Protein AF-A0A4R2INS0-F1 (afdb_monomer_lite)

Sequence (196 aa):
MAIATYQPIVDLLSASGIAKQVDGVWYFDIRKYVDLVRAGWRWDTLPGNTAYPVRKRILVTTTDPRTSNSAAMFLAITSYVTNNSTVVQSAADEKKVLPLVAPLVLMYPAPTVQSRHTLLALKPGGDKLGDLLTTDPELQQLAAKHGFRTADADEFTKVVTQYSVPAVAKQILDVADTPTYETLEHLLDGVSKSYR

Radius of gyration: 21.06 Å; chains: 1; bounding box: 41×49×61 Å

Secondary structure (DSSP, 8-state):
------HHHHHHHHHTTSEEEETTEEEE-HHHHHHHHHTT-BGGGSTT--S---SSB-------TTT-HHHHHHHHHHHHHHTTT----SHHHHHHHHHHHHHHH----TTBP---------SHHHHHHHHHHHH-HHHHHHHHHTT---S-HHHHHHHHHHTT-TT--SS---BPPPPPHHHHHHHHHHHHHHT-

pLDDT: mean 81.96, std 11.0, range [43.44, 94.56]

Organism: NCBI:txid2512217

Foldseek 3Di:
DDADDDPLVLVLCVVVVQWDDDPNDIDGNLLSVLVQVVVVDDLLNRPPRPPDNDRHGDARDDAALVPDPVLVVVLQVNLCSQLVNHGDDDPVSCVSRVVSSVVRRDDDDAQHADDDDDQDDPDPVSVVVVCCCQPPPVNVLVCLLVPDCHPDLVSVVVNCVVVVPPDDDSDNDRHDDDDDPVVVVVVVVVVVVVVD

Structure (mmCIF, N/CA/C/O backbone):
data_AF-A0A4R2INS0-F1
#
_entry.id   AF-A0A4R2INS0-F1
#
loop_
_atom_site.group_PDB
_atom_site.id
_atom_site.type_symbol
_atom_site.label_atom_id
_atom_site.label_alt_id
_atom_site.label_comp_id
_atom_site.label_asym_id
_atom_site.label_entity_id
_atom_site.label_seq_id
_atom_site.pdbx_PDB_ins_code
_atom_site.Cartn_x
_atom_site.Cartn_y
_atom_site.Cartn_z
_atom_site.occupancy
_atom_site.B_iso_or_equiv
_atom_site.auth_seq_id
_atom_site.auth_comp_id
_atom_site.auth_asym_id
_atom_site.auth_atom_id
_atom_site.pdbx_PDB_model_num
ATOM 1 N N . MET A 1 1 ? 5.928 -1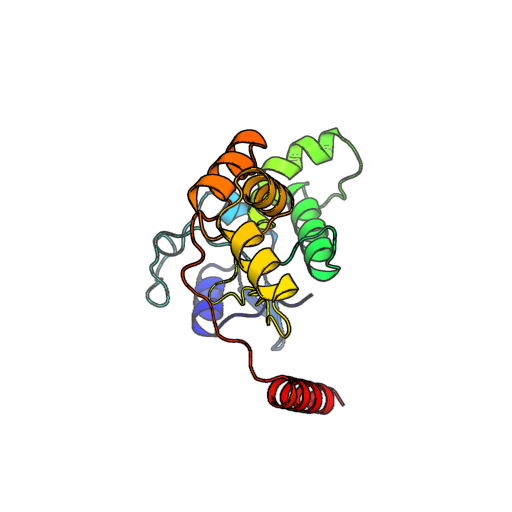3.923 -2.211 1.00 79.38 1 MET A N 1
ATOM 2 C CA . MET A 1 1 ? 5.054 -12.738 -2.066 1.00 79.38 1 MET A CA 1
ATOM 3 C C . MET A 1 1 ? 3.900 -12.899 -3.036 1.00 79.38 1 MET A C 1
ATOM 5 O O . MET A 1 1 ? 4.161 -13.252 -4.177 1.00 79.38 1 MET A O 1
ATOM 9 N N . ALA A 1 2 ? 2.669 -12.675 -2.588 1.00 85.38 2 ALA A N 1
ATOM 10 C CA . ALA A 1 2 ? 1.478 -12.689 -3.432 1.00 85.38 2 ALA A CA 1
ATOM 11 C C . ALA A 1 2 ? 0.784 -11.325 -3.338 1.00 85.38 2 ALA A C 1
ATOM 13 O O . ALA A 1 2 ? 0.876 -10.667 -2.303 1.00 85.38 2 ALA A O 1
ATOM 14 N N . ILE A 1 3 ? 0.116 -10.909 -4.413 1.00 85.62 3 ILE A N 1
ATOM 15 C CA . ILE A 1 3 ? -0.731 -9.712 -4.443 1.00 85.62 3 ILE A CA 1
ATOM 16 C C . ILE A 1 3 ? -2.166 -10.204 -4.601 1.00 85.62 3 ILE A C 1
ATOM 18 O O . ILE A 1 3 ? -2.476 -10.879 -5.581 1.00 85.62 3 ILE A O 1
ATOM 22 N N . ALA A 1 4 ? -3.023 -9.890 -3.634 1.00 84.69 4 ALA A N 1
ATOM 23 C CA . ALA A 1 4 ? -4.436 -10.244 -3.686 1.00 84.69 4 ALA A CA 1
ATOM 24 C C . ALA A 1 4 ? -5.237 -9.134 -4.378 1.00 84.69 4 ALA A C 1
ATOM 26 O O . ALA A 1 4 ? -5.063 -7.952 -4.080 1.00 84.69 4 ALA A O 1
ATOM 27 N N . THR A 1 5 ? -6.114 -9.509 -5.307 1.00 86.38 5 THR A N 1
ATOM 28 C CA . THR A 1 5 ? -7.061 -8.598 -5.961 1.00 86.38 5 THR A CA 1
ATOM 29 C C . THR A 1 5 ? -8.242 -9.384 -6.545 1.00 86.38 5 THR A C 1
ATOM 31 O O . THR A 1 5 ? -8.270 -10.611 -6.465 1.00 86.38 5 THR A O 1
ATOM 34 N N . TYR A 1 6 ? -9.223 -8.688 -7.118 1.00 87.44 6 TYR A N 1
ATOM 35 C CA . TYR A 1 6 ? -10.417 -9.289 -7.719 1.00 87.44 6 TYR A CA 1
ATOM 36 C C . TYR A 1 6 ? -10.195 -9.632 -9.197 1.00 87.44 6 TYR A C 1
ATOM 38 O O . TYR A 1 6 ? -9.482 -8.910 -9.894 1.00 87.44 6 TYR A O 1
ATOM 46 N N . GLN A 1 7 ? -10.865 -10.674 -9.703 1.00 88.31 7 GLN A N 1
ATOM 47 C CA . GLN A 1 7 ? -10.731 -11.120 -11.100 1.00 88.31 7 GLN A CA 1
ATOM 48 C C . GLN A 1 7 ? -10.899 -9.988 -12.139 1.00 88.31 7 GLN A C 1
ATOM 50 O O . GLN A 1 7 ? -10.025 -9.873 -12.993 1.00 88.31 7 GLN A O 1
ATOM 55 N N . PRO A 1 8 ? -11.886 -9.066 -12.034 1.00 89.94 8 PRO A N 1
ATOM 56 C CA . PRO A 1 8 ? -12.015 -7.966 -12.998 1.00 89.94 8 PRO A CA 1
ATOM 57 C C . PRO A 1 8 ? -10.792 -7.040 -13.054 1.00 89.94 8 PRO A C 1
ATOM 59 O O . PRO A 1 8 ? -10.486 -6.460 -14.094 1.00 89.94 8 PRO A O 1
ATOM 62 N N . ILE A 1 9 ? -10.075 -6.898 -11.934 1.00 90.88 9 ILE A N 1
ATOM 63 C CA . ILE A 1 9 ? -8.834 -6.122 -11.874 1.00 90.88 9 ILE A CA 1
ATOM 64 C C . ILE A 1 9 ? -7.690 -6.905 -12.518 1.00 90.88 9 ILE A C 1
ATOM 66 O O . ILE A 1 9 ? -6.904 -6.318 -13.257 1.00 90.88 9 ILE A O 1
ATOM 70 N N . VAL A 1 10 ? -7.607 -8.218 -12.282 1.00 91.69 10 VAL A N 1
ATOM 71 C CA . VAL A 1 10 ? -6.617 -9.080 -12.944 1.00 91.69 10 VAL A CA 1
ATOM 72 C C . VAL A 1 10 ? -6.783 -9.021 -14.461 1.00 91.69 10 VAL A C 1
ATOM 74 O O . VAL A 1 10 ? -5.799 -8.790 -15.161 1.00 91.69 10 VAL A O 1
ATOM 77 N N . ASP A 1 11 ? -8.012 -9.141 -14.961 1.00 90.81 11 ASP A N 1
ATOM 78 C CA . ASP A 1 11 ? -8.316 -9.104 -16.395 1.00 90.81 11 ASP A CA 1
ATOM 79 C C . ASP A 1 11 ? -7.916 -7.757 -17.014 1.00 90.81 11 ASP A C 1
ATOM 81 O O . ASP A 1 11 ? -7.241 -7.710 -18.045 1.00 90.81 11 ASP A O 1
ATOM 85 N N . LEU A 1 12 ? -8.244 -6.649 -16.340 1.00 91.56 12 LEU A N 1
ATOM 86 C CA . LEU A 1 12 ? -7.872 -5.300 -16.769 1.00 91.56 12 LEU A CA 1
ATOM 87 C C . LEU A 1 12 ? -6.348 -5.092 -16.803 1.00 91.56 12 LEU A C 1
ATOM 89 O O . LEU A 1 12 ? -5.792 -4.545 -17.764 1.00 91.56 12 LEU A O 1
ATOM 93 N N . LEU A 1 13 ? -5.653 -5.534 -15.754 1.00 91.44 13 LEU A N 1
ATOM 94 C CA . LEU A 1 13 ? -4.194 -5.480 -15.691 1.00 91.44 13 LEU A CA 1
ATOM 95 C C . LEU A 1 13 ? -3.563 -6.402 -16.737 1.00 91.44 13 LEU A C 1
ATOM 97 O O . LEU A 1 13 ? -2.487 -6.089 -17.250 1.00 91.44 13 LEU A O 1
ATOM 101 N N . SER A 1 14 ? -4.226 -7.504 -17.085 1.00 92.50 14 SER A N 1
ATOM 102 C CA . SER A 1 14 ? -3.767 -8.421 -18.120 1.00 92.50 14 SER A CA 1
ATOM 103 C C . SER A 1 14 ? -3.913 -7.842 -19.520 1.00 92.50 14 SER A C 1
ATOM 105 O O . SER A 1 14 ? -2.957 -7.896 -20.294 1.00 92.50 14 SER A O 1
ATOM 107 N N . ALA A 1 15 ? -5.021 -7.155 -19.805 1.00 90.19 15 ALA A N 1
ATOM 108 C CA . ALA A 1 15 ? -5.204 -6.398 -21.045 1.00 90.19 15 ALA A CA 1
ATOM 109 C C . ALA A 1 15 ? -4.139 -5.299 -21.225 1.00 90.19 15 ALA A C 1
ATOM 111 O O . ALA A 1 15 ? -3.713 -5.009 -22.341 1.00 90.19 15 ALA A O 1
ATOM 112 N N . SER A 1 16 ? -3.650 -4.733 -20.118 1.00 86.75 16 SER A N 1
ATOM 113 C CA . SER A 1 16 ? -2.543 -3.760 -20.104 1.00 86.75 16 SER A CA 1
ATOM 114 C C . SER A 1 16 ? -1.152 -4.417 -20.067 1.00 86.75 16 SER A C 1
ATOM 116 O O . SER A 1 16 ? -0.127 -3.737 -20.007 1.00 86.75 16 SER A O 1
ATOM 118 N N . GLY A 1 17 ? -1.093 -5.751 -20.077 1.00 89.81 17 GLY A N 1
ATOM 119 C CA . GLY A 1 17 ? 0.130 -6.548 -20.065 1.00 89.81 17 GLY A CA 1
ATOM 120 C C . GLY A 1 17 ? 0.909 -6.534 -18.747 1.00 89.81 17 GLY A C 1
ATOM 121 O O . GLY A 1 17 ? 2.067 -6.954 -18.758 1.00 89.81 17 GLY A O 1
ATOM 122 N N . ILE A 1 18 ? 0.317 -6.040 -17.656 1.00 92.06 18 ILE A N 1
ATOM 123 C CA . ILE A 1 18 ? 0.903 -5.968 -16.305 1.00 92.06 18 ILE A CA 1
ATOM 124 C C . ILE A 1 18 ? 0.718 -7.297 -15.572 1.00 92.06 18 ILE A C 1
ATOM 126 O O . ILE A 1 18 ? 1.605 -7.724 -14.840 1.00 92.06 18 ILE A O 1
ATOM 130 N N . ALA A 1 19 ? -0.416 -7.965 -15.778 1.00 94.12 19 ALA A N 1
ATOM 131 C CA . ALA A 1 19 ? -0.655 -9.313 -15.282 1.00 94.12 19 ALA A CA 1
ATOM 132 C C . ALA A 1 19 ? -0.576 -10.319 -16.437 1.00 94.12 19 ALA A C 1
ATOM 134 O O . ALA A 1 19 ? -1.112 -10.089 -17.520 1.00 94.12 19 ALA A O 1
ATOM 135 N N . LYS A 1 20 ? 0.081 -11.455 -16.225 1.00 94.25 20 LYS A N 1
ATOM 136 C CA . LYS A 1 20 ? 0.103 -12.549 -17.201 1.00 94.25 20 LYS A CA 1
ATOM 137 C C . LYS A 1 20 ? -0.053 -13.883 -16.502 1.00 94.25 20 LYS A C 1
ATOM 139 O O . LYS A 1 20 ? 0.486 -14.060 -15.413 1.00 94.25 20 LYS A O 1
ATOM 144 N N . GLN A 1 21 ? -0.734 -14.818 -17.143 1.00 93.00 21 GLN A N 1
ATOM 145 C CA . GLN A 1 21 ? -0.825 -16.185 -16.656 1.00 93.00 21 GLN A CA 1
ATOM 146 C C . GLN A 1 21 ? 0.159 -17.070 -17.426 1.00 93.00 21 GLN A C 1
ATOM 148 O O . GLN A 1 21 ? 0.232 -16.994 -18.652 1.00 93.00 21 GLN A O 1
ATOM 153 N N . VAL A 1 22 ? 0.938 -17.878 -16.710 1.00 90.38 22 VAL A N 1
ATOM 154 C CA . VAL A 1 22 ? 1.850 -18.886 -17.271 1.00 90.38 22 VAL A CA 1
ATOM 155 C C . VAL A 1 22 ? 1.605 -20.178 -16.505 1.00 90.38 22 VAL A C 1
ATOM 157 O O . VAL A 1 22 ? 1.665 -20.168 -15.278 1.00 90.38 22 VAL A O 1
ATOM 160 N N . ASP A 1 23 ? 1.259 -21.254 -17.213 1.00 91.94 23 ASP A N 1
ATOM 161 C CA . ASP A 1 23 ? 0.962 -22.574 -16.633 1.00 91.94 23 ASP A CA 1
ATOM 162 C C . ASP A 1 23 ? -0.038 -22.523 -15.461 1.00 91.94 23 ASP A C 1
ATOM 164 O O . ASP A 1 23 ? 0.131 -23.155 -14.421 1.00 91.94 23 ASP A O 1
ATOM 168 N N . GLY A 1 24 ? -1.087 -21.708 -15.610 1.00 86.44 24 GLY A N 1
ATOM 169 C CA . GLY A 1 24 ? -2.127 -21.517 -14.592 1.00 86.44 24 GLY A CA 1
ATOM 170 C C . GLY A 1 24 ? -1.759 -20.551 -13.458 1.00 86.44 24 GLY A C 1
ATOM 171 O O . GLY A 1 24 ? -2.645 -20.145 -12.707 1.00 86.44 24 GLY A O 1
ATOM 172 N N . VAL A 1 25 ? -0.506 -20.100 -13.364 1.00 88.25 25 VAL A N 1
ATOM 173 C CA . VAL A 1 25 ? -0.027 -19.186 -12.317 1.00 88.25 25 VAL A CA 1
ATOM 174 C C . VAL A 1 25 ? -0.014 -17.742 -12.812 1.00 88.25 25 VAL A C 1
ATOM 176 O O . VAL A 1 25 ? 0.507 -17.440 -13.885 1.00 88.25 25 VAL A O 1
ATOM 179 N N . TRP A 1 26 ? -0.568 -16.827 -12.015 1.00 90.06 26 TRP A N 1
ATOM 180 C CA . TRP A 1 26 ? -0.535 -15.393 -12.297 1.00 90.06 26 TRP A CA 1
ATOM 181 C C . TRP A 1 26 ? 0.797 -14.760 -11.887 1.00 90.06 26 TRP A C 1
ATOM 183 O O . TRP A 1 26 ? 1.263 -14.905 -10.759 1.00 90.06 26 TRP A O 1
ATOM 193 N N . TYR A 1 27 ? 1.371 -13.986 -12.802 1.00 93.50 27 TYR A N 1
ATOM 194 C CA . TYR A 1 27 ? 2.569 -13.182 -12.611 1.00 93.50 27 TYR A CA 1
ATOM 195 C C . TYR A 1 27 ? 2.240 -11.705 -12.782 1.00 93.50 27 TYR A C 1
ATOM 197 O O . TYR A 1 27 ? 1.572 -11.311 -13.738 1.00 93.50 27 TYR A O 1
ATOM 205 N N . PHE A 1 28 ? 2.775 -10.891 -11.879 1.00 93.31 28 PHE A N 1
ATOM 206 C CA . PHE A 1 28 ? 2.683 -9.438 -11.924 1.00 93.31 28 PHE A CA 1
ATOM 207 C C . PHE A 1 28 ? 4.022 -8.846 -12.381 1.00 93.31 28 PHE A C 1
ATOM 209 O O . PHE A 1 28 ? 5.060 -9.069 -11.755 1.00 93.31 28 PHE A O 1
ATOM 216 N N . ASP A 1 29 ? 4.013 -8.111 -13.490 1.00 94.56 29 ASP A N 1
ATOM 217 C CA . ASP A 1 29 ? 5.197 -7.494 -14.080 1.00 94.56 29 ASP A CA 1
ATOM 218 C C . ASP A 1 29 ? 5.535 -6.181 -13.362 1.00 94.56 29 ASP A C 1
ATOM 220 O O . ASP A 1 29 ? 4.971 -5.117 -13.632 1.00 94.56 29 ASP A O 1
ATOM 224 N N . ILE A 1 30 ? 6.494 -6.263 -12.437 1.00 92.94 30 ILE A N 1
ATOM 225 C CA . ILE A 1 30 ? 6.935 -5.114 -11.641 1.00 92.94 30 ILE A CA 1
ATOM 226 C C . ILE A 1 30 ? 7.568 -4.019 -12.513 1.00 92.94 30 ILE A C 1
ATOM 228 O O . ILE A 1 30 ? 7.427 -2.848 -12.172 1.00 92.94 30 ILE A O 1
ATOM 232 N N . ARG A 1 31 ? 8.232 -4.349 -13.635 1.00 93.06 31 ARG A N 1
ATOM 233 C CA . ARG A 1 31 ? 8.819 -3.324 -14.524 1.00 93.06 31 ARG A CA 1
ATOM 234 C 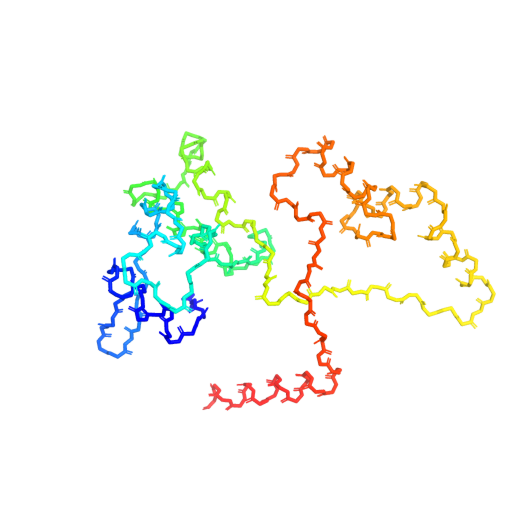C . ARG A 1 31 ? 7.727 -2.476 -15.142 1.00 93.06 31 ARG A C 1
ATOM 236 O O . ARG A 1 31 ? 7.723 -1.266 -14.946 1.00 93.06 31 ARG A O 1
ATOM 243 N N . LYS A 1 32 ? 6.757 -3.120 -15.791 1.00 91.56 32 LYS A N 1
ATOM 244 C CA . LYS A 1 32 ? 5.628 -2.410 -16.404 1.00 91.56 32 LYS A CA 1
ATOM 245 C C . LYS A 1 32 ? 4.820 -1.626 -15.377 1.00 91.56 32 LYS A C 1
ATOM 247 O O . LYS A 1 32 ? 4.403 -0.506 -15.654 1.00 91.56 32 LYS A O 1
ATOM 252 N N . TYR A 1 33 ? 4.632 -2.184 -14.182 1.00 90.69 33 TYR A N 1
ATOM 253 C CA . TYR A 1 33 ? 3.987 -1.475 -13.082 1.00 90.69 33 TYR A CA 1
ATOM 254 C C . TYR A 1 33 ? 4.760 -0.213 -12.665 1.00 90.69 33 TYR A C 1
ATOM 256 O O . TYR A 1 33 ? 4.168 0.858 -12.554 1.00 90.69 33 TYR A O 1
ATOM 264 N N . VAL A 1 34 ? 6.079 -0.305 -12.477 1.00 88.88 34 VAL A N 1
ATOM 265 C CA . VAL A 1 34 ? 6.928 0.847 -12.134 1.00 88.88 34 VAL A CA 1
ATOM 266 C C . VAL A 1 34 ? 6.904 1.909 -13.237 1.00 88.88 34 VAL A C 1
ATOM 268 O O . VAL A 1 34 ? 6.805 3.097 -12.926 1.00 88.88 34 VAL A O 1
ATOM 271 N N . ASP A 1 35 ? 6.951 1.504 -14.507 1.00 89.06 35 ASP A N 1
ATOM 272 C CA . ASP A 1 35 ? 6.874 2.421 -15.649 1.00 89.06 35 ASP A CA 1
ATOM 273 C C . ASP A 1 35 ? 5.532 3.163 -15.680 1.00 89.06 35 ASP A C 1
ATOM 275 O O . ASP A 1 35 ? 5.488 4.383 -15.861 1.00 89.06 35 ASP A O 1
ATOM 279 N N . LEU A 1 36 ? 4.441 2.449 -15.404 1.00 87.31 36 LEU A N 1
ATOM 280 C CA . LEU A 1 36 ? 3.096 3.005 -15.298 1.00 87.31 36 LEU A CA 1
ATOM 281 C C . LEU A 1 36 ? 2.986 4.012 -14.142 1.00 87.31 36 LEU A C 1
ATOM 283 O O . LEU A 1 36 ? 2.435 5.105 -14.310 1.00 87.31 36 LEU A O 1
ATOM 287 N N . VAL A 1 37 ? 3.547 3.683 -12.974 1.00 84.69 37 VAL A N 1
ATOM 288 C CA . VAL A 1 37 ? 3.574 4.596 -11.821 1.00 84.69 37 VAL A CA 1
ATOM 289 C C . VAL A 1 37 ? 4.397 5.844 -12.134 1.00 84.69 37 VAL A C 1
ATOM 291 O O . VAL A 1 37 ? 3.961 6.956 -11.816 1.00 84.69 37 VAL A O 1
ATOM 294 N N . ARG A 1 38 ? 5.551 5.687 -12.796 1.00 85.31 38 ARG A N 1
ATOM 295 C CA . ARG A 1 38 ? 6.403 6.800 -13.237 1.00 85.31 38 ARG A CA 1
ATOM 296 C C . ARG A 1 38 ? 5.669 7.707 -14.224 1.00 85.31 38 ARG A C 1
ATOM 298 O O . ARG A 1 38 ? 5.780 8.925 -14.121 1.00 85.31 38 ARG A O 1
ATOM 305 N N . ALA A 1 39 ? 4.876 7.127 -15.120 1.00 87.62 39 ALA A N 1
ATOM 306 C CA . ALA A 1 39 ? 4.019 7.857 -16.048 1.00 87.62 39 ALA A CA 1
ATOM 307 C C . ALA A 1 39 ? 2.773 8.479 -15.381 1.00 87.62 39 ALA A C 1
ATOM 309 O O . ALA A 1 39 ? 2.020 9.197 -16.035 1.00 87.62 39 ALA A O 1
ATOM 310 N N . GLY A 1 40 ? 2.538 8.231 -14.086 1.00 82.81 40 GLY A N 1
ATOM 311 C CA . GLY A 1 40 ? 1.444 8.837 -13.326 1.00 82.81 40 GLY A CA 1
ATOM 312 C C . GLY A 1 40 ? 0.055 8.333 -13.714 1.00 82.81 40 GLY A C 1
ATOM 313 O O . GLY A 1 40 ? -0.929 9.049 -13.512 1.00 82.81 40 GLY A O 1
ATOM 314 N N . TRP A 1 41 ? -0.030 7.124 -14.269 1.00 82.06 41 TRP A N 1
ATOM 315 C CA . TRP A 1 41 ? -1.288 6.543 -14.727 1.00 82.06 41 TRP A CA 1
ATOM 316 C C . TRP A 1 41 ? -2.283 6.341 -13.585 1.00 82.06 41 TRP A C 1
ATOM 318 O O . TRP A 1 41 ? -1.942 6.120 -12.415 1.00 82.06 41 TRP A O 1
ATOM 328 N N . ARG A 1 42 ? -3.551 6.406 -13.968 1.00 85.38 42 ARG A N 1
ATOM 329 C CA . ARG A 1 42 ? -4.704 6.278 -13.090 1.00 85.38 42 ARG A CA 1
ATOM 330 C C . ARG A 1 42 ? -5.648 5.210 -13.627 1.00 85.38 42 ARG A C 1
ATOM 332 O O . ARG A 1 42 ? -5.563 4.835 -14.795 1.00 85.38 42 ARG A O 1
ATOM 339 N N . TRP A 1 43 ? -6.559 4.729 -12.787 1.00 85.88 43 TRP A N 1
ATOM 340 C CA . TRP A 1 43 ? -7.523 3.722 -13.225 1.00 85.88 43 TRP A CA 1
ATOM 341 C C . TRP A 1 43 ? -8.399 4.243 -14.373 1.00 85.88 43 TRP A C 1
ATOM 343 O O . TRP A 1 43 ? -8.565 3.542 -15.365 1.00 85.88 43 TRP A O 1
ATOM 353 N N . ASP A 1 44 ? -8.869 5.491 -14.313 1.00 85.00 44 ASP A N 1
ATOM 354 C CA . ASP A 1 44 ? -9.651 6.140 -15.382 1.00 85.00 44 ASP A CA 1
ATOM 355 C C . ASP A 1 44 ? -8.905 6.297 -16.720 1.00 85.00 44 ASP A C 1
ATOM 357 O O . ASP A 1 44 ? -9.540 6.509 -17.748 1.00 85.00 44 ASP A O 1
ATOM 361 N N . THR A 1 45 ? -7.573 6.194 -16.729 1.00 88.38 45 THR A N 1
ATOM 362 C CA . THR A 1 45 ? -6.760 6.318 -17.950 1.00 88.38 45 THR A CA 1
ATOM 363 C C . THR A 1 45 ? -6.381 4.973 -18.566 1.00 88.38 45 THR A C 1
ATOM 365 O O . THR A 1 45 ? -5.720 4.954 -19.602 1.00 88.38 45 THR A O 1
ATOM 368 N N . LEU A 1 46 ? -6.756 3.850 -17.942 1.00 86.44 46 LEU A N 1
ATOM 369 C CA . LEU A 1 46 ? -6.508 2.525 -18.506 1.00 86.44 46 LEU A CA 1
ATOM 370 C C . LEU A 1 46 ? -7.442 2.270 -19.700 1.00 86.44 46 LEU A C 1
ATOM 372 O O . LEU A 1 46 ? -8.664 2.366 -19.542 1.00 86.44 46 LEU A O 1
ATOM 376 N N . PRO A 1 47 ? -6.903 1.908 -20.880 1.00 84.31 47 PRO A N 1
ATOM 377 C CA . PRO A 1 47 ? -7.725 1.570 -22.035 1.00 84.31 47 PRO A CA 1
ATOM 378 C C . PRO A 1 47 ? -8.715 0.449 -21.708 1.00 84.31 47 PRO A C 1
ATOM 380 O O . PRO A 1 47 ? -8.336 -0.588 -21.171 1.00 84.31 47 PRO A O 1
ATOM 383 N N . GLY A 1 48 ? -9.992 0.662 -22.030 1.00 83.50 48 GLY A N 1
ATOM 384 C CA . GLY A 1 48 ? -11.040 -0.342 -21.821 1.00 83.50 48 GLY A CA 1
ATOM 385 C C . GLY A 1 48 ? -11.463 -0.552 -20.362 1.00 83.50 48 GLY A C 1
ATOM 386 O O . GLY A 1 48 ? -12.201 -1.495 -20.089 1.00 83.50 48 GLY A O 1
ATOM 387 N N . ASN A 1 49 ? -11.042 0.302 -19.420 1.00 89.56 49 ASN A N 1
ATOM 388 C CA . ASN A 1 49 ? -11.456 0.163 -18.025 1.00 89.56 49 ASN A CA 1
ATOM 389 C C . ASN A 1 49 ? -12.922 0.561 -17.805 1.00 89.56 49 ASN A C 1
ATOM 391 O O . ASN A 1 49 ? -13.248 1.734 -17.625 1.00 89.56 49 ASN A O 1
ATOM 395 N N . THR A 1 50 ? -13.789 -0.443 -17.741 1.00 85.69 50 THR A N 1
ATOM 396 C CA . THR A 1 50 ? -15.182 -0.314 -17.287 1.00 85.69 50 THR A CA 1
ATOM 397 C C . THR A 1 50 ? -15.392 -0.844 -15.867 1.00 85.69 50 THR A C 1
ATOM 399 O O . THR A 1 50 ? -16.382 -0.498 -15.229 1.00 85.69 50 THR A O 1
ATOM 402 N N . ALA A 1 51 ? -14.460 -1.652 -15.353 1.00 84.00 51 ALA A N 1
ATOM 403 C CA . ALA A 1 51 ? -14.587 -2.335 -14.067 1.00 84.00 51 ALA A CA 1
ATOM 404 C C . ALA A 1 51 ? -14.349 -1.410 -12.863 1.00 84.00 51 ALA A C 1
ATOM 406 O O . ALA A 1 51 ? -14.981 -1.573 -11.822 1.00 84.00 51 ALA A O 1
ATOM 407 N N . TYR A 1 52 ? -13.428 -0.448 -12.983 1.00 83.38 52 TYR A N 1
ATOM 408 C CA . TYR A 1 52 ? -13.060 0.445 -11.883 1.00 83.38 52 TYR A CA 1
ATOM 409 C C . TYR A 1 52 ? -12.587 1.830 -12.374 1.00 83.38 52 TYR A C 1
ATOM 411 O O . TYR A 1 52 ? -11.423 2.189 -12.181 1.00 83.38 52 TYR A O 1
ATOM 419 N N . PRO A 1 53 ? -13.435 2.633 -13.047 1.00 85.88 53 PRO A N 1
ATOM 420 C CA . PRO A 1 53 ? -13.034 3.877 -13.716 1.00 85.88 53 PRO A CA 1
ATOM 421 C C . PRO A 1 53 ? -12.918 5.066 -12.744 1.00 85.88 53 PRO A C 1
ATOM 423 O O . PRO A 1 53 ? -13.624 6.067 -12.852 1.00 85.88 53 PRO A O 1
ATOM 426 N N . VAL A 1 54 ? -12.030 4.965 -11.755 1.00 79.25 54 VAL A N 1
ATOM 427 C CA . VAL A 1 54 ? -11.818 6.017 -10.749 1.00 79.25 54 VAL A CA 1
ATOM 428 C C . VAL A 1 54 ? -10.575 6.852 -11.047 1.00 79.25 54 VAL A C 1
ATOM 430 O O . VAL A 1 54 ? -9.541 6.352 -11.487 1.00 79.25 54 VAL A O 1
ATOM 433 N N . ARG A 1 55 ? -10.621 8.144 -10.711 1.00 80.00 55 ARG A N 1
ATOM 434 C CA . ARG A 1 55 ? -9.488 9.072 -10.866 1.00 80.00 55 ARG A CA 1
ATOM 435 C C . ARG A 1 55 ? -8.445 8.915 -9.746 1.00 80.00 55 ARG A C 1
ATOM 437 O O . ARG A 1 55 ? -8.067 9.881 -9.088 1.00 80.00 55 ARG A O 1
ATOM 444 N N . LYS A 1 56 ? -7.992 7.683 -9.503 1.00 77.06 56 LYS A N 1
ATOM 445 C CA . LYS A 1 56 ? -6.962 7.324 -8.510 1.00 77.06 56 LYS A CA 1
ATOM 446 C C . LYS A 1 56 ? -5.753 6.708 -9.212 1.00 77.06 56 LYS A C 1
ATOM 448 O O . LYS A 1 56 ? -5.920 6.027 -10.220 1.00 77.06 56 LYS A O 1
ATOM 453 N N . ARG A 1 57 ? -4.546 6.930 -8.678 1.00 82.31 57 ARG A N 1
ATOM 454 C CA . ARG A 1 57 ? -3.329 6.250 -9.157 1.00 82.31 57 ARG A CA 1
ATOM 455 C C . ARG A 1 57 ? -3.453 4.739 -8.950 1.00 82.31 57 ARG A C 1
ATOM 457 O O . ARG A 1 57 ? -4.075 4.295 -7.985 1.00 82.31 57 ARG A O 1
ATOM 464 N N . ILE A 1 58 ? -2.843 3.971 -9.844 1.00 83.69 58 ILE A N 1
ATOM 465 C CA . ILE A 1 58 ? -2.767 2.511 -9.728 1.00 83.69 58 ILE A CA 1
ATOM 466 C C . ILE A 1 58 ? -1.594 2.186 -8.806 1.00 83.69 58 ILE A C 1
ATOM 468 O O . ILE A 1 58 ? -0.441 2.338 -9.201 1.00 83.69 58 ILE A O 1
ATOM 472 N N . LEU A 1 59 ? -1.893 1.801 -7.564 1.00 84.50 59 LEU A N 1
ATOM 473 C CA . LEU A 1 59 ? -0.904 1.502 -6.528 1.00 84.50 59 LEU A CA 1
ATOM 474 C C . LEU A 1 59 ? -1.227 0.159 -5.858 1.00 84.50 59 LEU A C 1
ATOM 476 O O . LEU A 1 59 ? -2.392 -0.137 -5.596 1.00 84.50 59 LEU A O 1
ATOM 480 N N . VAL A 1 60 ? -0.196 -0.640 -5.572 1.00 85.00 60 VAL A N 1
ATOM 481 C CA . VAL A 1 60 ? -0.293 -1.901 -4.816 1.00 85.00 60 VAL A CA 1
ATOM 482 C C . VAL A 1 60 ? -0.233 -1.613 -3.322 1.00 85.00 60 VAL A C 1
ATOM 484 O O . VAL A 1 60 ? 0.836 -1.318 -2.799 1.00 85.00 60 VAL A O 1
ATOM 487 N N . THR A 1 61 ? -1.362 -1.739 -2.630 1.00 76.25 61 THR A N 1
ATOM 488 C CA . THR A 1 61 ? -1.451 -1.533 -1.178 1.00 76.25 61 THR A CA 1
ATOM 489 C C . THR A 1 61 ? -0.603 -2.517 -0.381 1.00 76.25 61 THR A C 1
ATOM 491 O O . THR A 1 61 ? -0.687 -3.724 -0.583 1.00 76.25 61 THR A O 1
ATOM 494 N N . THR A 1 62 ? 0.208 -1.984 0.540 1.00 75.75 62 THR A N 1
ATOM 495 C CA . THR A 1 62 ? 1.121 -2.739 1.408 1.00 75.75 62 THR A CA 1
ATOM 496 C C . THR A 1 62 ? 1.178 -2.131 2.818 1.00 75.75 62 THR A C 1
ATOM 498 O O . THR A 1 62 ? 0.821 -0.972 3.016 1.00 75.75 62 THR A O 1
ATOM 501 N N . THR A 1 63 ? 1.619 -2.922 3.799 1.00 74.81 63 THR A N 1
ATOM 502 C CA . THR A 1 63 ? 1.892 -2.516 5.195 1.00 74.81 63 THR A CA 1
ATOM 503 C C . THR A 1 63 ? 3.208 -1.724 5.333 1.00 74.81 63 THR A C 1
ATOM 505 O O . THR A 1 63 ? 3.946 -1.590 4.359 1.00 74.81 63 THR A O 1
ATOM 508 N N . ASP A 1 64 ? 3.562 -1.268 6.544 1.00 76.19 64 ASP A N 1
ATOM 509 C CA . ASP A 1 64 ? 4.837 -0.576 6.825 1.00 76.19 64 ASP A CA 1
ATOM 510 C C . ASP A 1 64 ? 6.060 -1.509 6.618 1.00 76.19 64 ASP A C 1
ATOM 512 O O . ASP A 1 64 ? 6.146 -2.559 7.262 1.00 76.19 64 ASP A O 1
ATOM 516 N N . PRO A 1 65 ? 7.032 -1.158 5.753 1.00 80.19 65 PRO A N 1
ATOM 517 C CA . PRO A 1 65 ? 8.215 -1.975 5.467 1.00 80.19 65 PRO A CA 1
ATOM 518 C C . PRO A 1 65 ? 9.177 -2.093 6.652 1.00 80.19 65 PRO A C 1
ATOM 520 O O . PRO A 1 65 ? 10.015 -2.989 6.653 1.00 80.19 65 PRO A O 1
ATOM 523 N N . ARG A 1 66 ? 9.078 -1.220 7.663 1.00 77.81 66 ARG A N 1
ATOM 524 C CA . ARG A 1 66 ? 9.921 -1.271 8.869 1.00 77.81 66 ARG A CA 1
ATOM 525 C C . ARG A 1 66 ? 9.494 -2.374 9.832 1.00 77.81 66 ARG A C 1
ATOM 527 O O . ARG A 1 66 ? 10.289 -2.779 10.672 1.00 77.81 66 ARG A O 1
ATOM 534 N N . THR A 1 67 ? 8.248 -2.838 9.729 1.00 76.06 67 THR A N 1
ATOM 535 C CA . THR A 1 67 ? 7.660 -3.824 10.648 1.00 76.06 67 THR A CA 1
ATOM 536 C C . THR A 1 67 ? 7.044 -5.032 9.938 1.00 76.06 67 THR A C 1
ATOM 538 O O . THR A 1 67 ? 6.590 -5.957 10.606 1.00 76.06 67 THR A O 1
ATOM 541 N N . SER A 1 68 ? 7.048 -5.072 8.598 1.00 78.06 68 SER A N 1
ATOM 542 C CA . SER A 1 68 ? 6.473 -6.167 7.806 1.00 78.06 68 SER A CA 1
ATOM 543 C C . SER A 1 68 ? 7.440 -6.721 6.765 1.00 78.06 68 SER A C 1
ATOM 545 O O . SER A 1 68 ? 7.868 -6.023 5.843 1.00 78.06 68 SER A O 1
ATOM 547 N N . ASN A 1 69 ? 7.687 -8.031 6.849 1.00 83.94 69 ASN A N 1
ATOM 548 C CA . ASN A 1 69 ? 8.532 -8.761 5.902 1.00 83.94 69 ASN A CA 1
ATOM 549 C C . ASN A 1 69 ? 8.008 -8.671 4.462 1.00 83.94 69 ASN A C 1
ATOM 551 O O . ASN A 1 69 ? 8.788 -8.495 3.532 1.00 83.94 69 ASN A O 1
ATOM 555 N N . SER A 1 70 ? 6.691 -8.772 4.254 1.00 83.12 70 SER A N 1
ATOM 556 C CA . SER A 1 70 ? 6.102 -8.720 2.906 1.00 83.12 70 SER A CA 1
ATOM 557 C C . SER A 1 70 ? 6.254 -7.339 2.262 1.00 83.12 70 SER A C 1
ATOM 559 O O . SER A 1 70 ? 6.589 -7.244 1.081 1.00 83.12 70 SER A O 1
ATOM 561 N N . ALA A 1 71 ? 6.109 -6.275 3.054 1.00 82.81 71 ALA A N 1
ATOM 562 C CA . ALA A 1 71 ? 6.349 -4.909 2.609 1.00 82.81 71 ALA A CA 1
ATOM 563 C C . ALA A 1 71 ? 7.838 -4.644 2.347 1.00 82.81 71 ALA A C 1
ATOM 565 O O . ALA A 1 71 ? 8.178 -4.011 1.347 1.00 82.81 71 ALA A O 1
ATOM 566 N N . ALA A 1 72 ? 8.732 -5.183 3.182 1.00 84.62 72 ALA A N 1
ATOM 567 C CA . ALA A 1 72 ? 10.173 -5.130 2.946 1.00 84.62 72 ALA A CA 1
ATOM 568 C C . ALA A 1 72 ? 10.567 -5.861 1.648 1.00 84.62 72 ALA A C 1
ATOM 570 O O . ALA A 1 72 ? 11.350 -5.337 0.858 1.00 84.62 72 ALA A O 1
ATOM 571 N N . MET A 1 73 ? 9.973 -7.028 1.369 1.00 89.38 73 MET A N 1
ATOM 572 C CA . MET A 1 73 ? 10.165 -7.743 0.101 1.00 89.38 73 MET A CA 1
ATOM 573 C C . MET A 1 73 ? 9.650 -6.938 -1.099 1.00 89.38 73 MET A C 1
ATOM 575 O O . MET A 1 73 ? 10.326 -6.872 -2.126 1.00 89.38 73 MET A O 1
ATOM 579 N N . PHE A 1 74 ? 8.477 -6.310 -0.987 1.00 89.56 74 PHE A N 1
ATOM 580 C CA . PHE A 1 74 ? 7.931 -5.467 -2.051 1.00 89.56 74 PHE A CA 1
ATOM 581 C C . PHE A 1 74 ? 8.827 -4.251 -2.332 1.00 89.56 74 PHE A C 1
ATOM 583 O O . PHE A 1 74 ? 9.134 -3.960 -3.492 1.00 89.56 74 PHE A O 1
ATOM 590 N N . LEU A 1 75 ? 9.321 -3.587 -1.282 1.00 89.94 75 LEU A N 1
ATOM 591 C CA . LEU A 1 75 ? 10.305 -2.507 -1.383 1.00 89.94 75 LEU A CA 1
ATOM 592 C C . LEU A 1 75 ? 11.609 -2.989 -2.040 1.00 89.94 75 LEU A C 1
ATOM 594 O O . LEU A 1 75 ? 12.137 -2.317 -2.924 1.00 89.94 75 LEU A O 1
ATOM 598 N N . ALA A 1 76 ? 12.113 -4.170 -1.675 1.00 90.62 76 ALA A N 1
ATOM 599 C CA . ALA A 1 76 ? 13.315 -4.747 -2.277 1.00 90.62 76 ALA A CA 1
ATOM 600 C C . ALA A 1 76 ? 13.144 -5.014 -3.785 1.00 90.62 76 ALA A C 1
ATOM 602 O O . ALA A 1 76 ? 13.988 -4.623 -4.587 1.00 90.62 76 ALA A O 1
ATOM 603 N N . ILE A 1 77 ? 12.030 -5.624 -4.200 1.00 93.00 77 ILE A N 1
ATOM 604 C CA . ILE A 1 77 ? 11.783 -5.942 -5.617 1.00 93.00 77 ILE A CA 1
ATOM 605 C C . ILE A 1 77 ? 11.576 -4.661 -6.443 1.00 93.00 77 ILE A C 1
ATOM 607 O O . ILE A 1 77 ? 12.128 -4.527 -7.537 1.00 93.00 77 ILE A O 1
ATOM 611 N N . THR A 1 78 ? 10.810 -3.696 -5.930 1.00 91.81 78 THR A N 1
ATOM 612 C CA . THR A 1 78 ? 10.558 -2.425 -6.632 1.00 91.81 78 THR A CA 1
ATOM 613 C C . THR A 1 78 ? 11.807 -1.544 -6.702 1.00 91.81 78 THR A C 1
ATOM 615 O O . THR A 1 78 ? 12.084 -0.965 -7.755 1.00 91.81 78 THR A O 1
ATOM 618 N N . SER A 1 79 ? 12.616 -1.486 -5.639 1.00 91.69 79 SER A N 1
ATOM 619 C CA . SER A 1 79 ? 13.904 -0.776 -5.644 1.00 91.69 79 SER A CA 1
ATOM 620 C C . SER A 1 79 ? 14.911 -1.408 -6.610 1.00 91.69 79 SER A C 1
ATOM 622 O O . SER A 1 79 ? 15.531 -0.694 -7.391 1.00 91.69 79 SER A O 1
ATOM 624 N N . TYR A 1 80 ? 14.998 -2.741 -6.662 1.00 93.56 80 TYR A N 1
ATOM 625 C CA . TYR A 1 80 ? 15.827 -3.459 -7.635 1.00 93.56 80 TYR A CA 1
ATOM 626 C C . TYR A 1 80 ? 15.440 -3.122 -9.081 1.00 93.56 80 TYR A C 1
ATOM 628 O O . TYR A 1 80 ? 16.285 -2.784 -9.910 1.00 93.56 80 TYR A O 1
ATOM 636 N N . VAL A 1 81 ? 14.141 -3.162 -9.387 1.00 93.19 81 VAL A N 1
ATOM 637 C CA . VAL A 1 81 ? 13.628 -2.853 -10.726 1.00 93.19 81 VAL A CA 1
ATOM 638 C C . VAL A 1 81 ? 13.847 -1.384 -11.098 1.00 93.19 81 VAL A C 1
ATOM 640 O O . VAL A 1 81 ? 14.342 -1.095 -12.187 1.00 93.19 81 VAL A O 1
ATOM 643 N N . THR A 1 82 ? 13.530 -0.453 -10.194 1.00 90.50 82 THR A N 1
ATOM 644 C CA . THR A 1 82 ? 13.765 0.990 -10.404 1.00 90.50 82 THR A CA 1
ATOM 645 C C . THR A 1 82 ? 15.250 1.332 -10.513 1.00 90.50 82 THR A C 1
ATOM 647 O O . THR A 1 82 ? 15.602 2.298 -11.195 1.00 90.50 82 THR A O 1
ATOM 650 N N . ASN A 1 83 ? 16.126 0.519 -9.916 1.00 93.56 83 ASN A N 1
ATOM 651 C CA . ASN A 1 83 ? 17.570 0.623 -10.058 1.00 93.56 83 ASN A CA 1
ATOM 652 C C . ASN A 1 83 ? 18.142 -0.236 -11.200 1.00 93.56 83 ASN A C 1
ATOM 654 O O . ASN A 1 83 ? 19.247 -0.758 -11.097 1.00 93.56 83 ASN A O 1
ATOM 658 N N . ASN A 1 84 ? 17.421 -0.359 -12.317 1.00 91.12 84 ASN A N 1
ATOM 659 C CA . ASN A 1 84 ? 17.887 -1.046 -13.530 1.00 91.12 84 ASN A CA 1
ATOM 660 C C . ASN A 1 84 ? 18.269 -2.521 -13.316 1.00 91.12 84 ASN A C 1
ATOM 662 O O . ASN A 1 84 ? 19.169 -3.029 -13.977 1.00 91.12 84 ASN A O 1
ATOM 666 N N . SER A 1 85 ? 17.546 -3.230 -12.448 1.00 92.69 85 SER A N 1
ATOM 667 C CA . SER A 1 85 ? 17.847 -4.621 -12.083 1.00 92.69 85 SER A CA 1
ATOM 668 C C . SER A 1 85 ? 19.198 -4.778 -11.360 1.00 92.69 85 SER A C 1
ATOM 670 O O . SER A 1 85 ? 19.895 -5.777 -11.539 1.00 92.69 85 SER 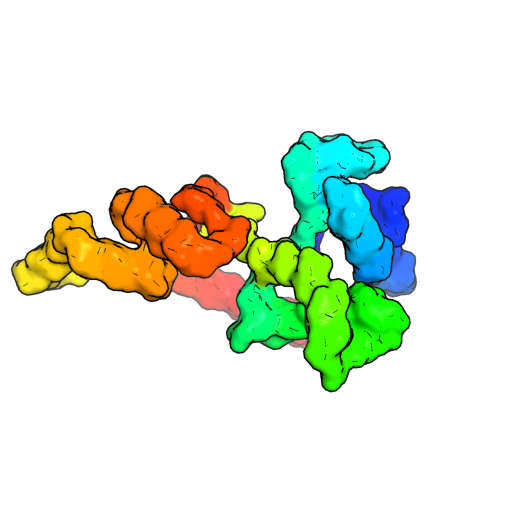A O 1
ATOM 672 N N . THR A 1 86 ? 19.537 -3.812 -10.502 1.00 92.38 86 THR A N 1
ATOM 673 C CA . THR A 1 86 ? 20.702 -3.852 -9.607 1.00 92.38 86 THR A CA 1
ATOM 674 C C . THR A 1 86 ? 20.262 -3.602 -8.168 1.00 92.38 86 THR A C 1
ATOM 676 O O . THR A 1 86 ? 19.373 -2.792 -7.908 1.00 92.38 86 THR A O 1
ATOM 679 N N . VAL A 1 87 ? 20.867 -4.303 -7.208 1.00 93.69 87 VAL A N 1
ATOM 680 C CA . VAL A 1 87 ? 20.575 -4.099 -5.780 1.00 93.69 87 VAL A CA 1
ATOM 681 C C . VAL A 1 87 ? 21.036 -2.700 -5.360 1.00 93.69 87 VAL A C 1
ATOM 683 O O . VAL A 1 87 ? 22.113 -2.262 -5.747 1.00 93.69 87 VAL A O 1
ATOM 686 N N . VAL A 1 88 ? 20.217 -1.994 -4.580 1.00 90.62 88 VAL A N 1
ATOM 687 C CA . VAL A 1 88 ? 20.581 -0.702 -3.977 1.00 90.62 88 VAL A CA 1
ATOM 688 C C . VAL A 1 88 ? 21.661 -0.948 -2.927 1.00 90.62 88 VAL A C 1
ATOM 690 O O . VAL A 1 88 ? 21.419 -1.674 -1.965 1.00 90.62 88 VAL A O 1
ATOM 693 N N . GLN A 1 89 ? 22.852 -0.383 -3.125 1.00 92.88 89 GLN A N 1
ATOM 694 C CA . GLN A 1 89 ? 24.006 -0.621 -2.243 1.00 92.88 89 GLN A CA 1
ATOM 695 C C . GLN A 1 89 ? 24.729 0.667 -1.830 1.00 92.88 89 GLN A C 1
ATOM 697 O O . GLN A 1 89 ? 25.703 0.615 -1.083 1.00 92.88 89 GLN A O 1
ATOM 702 N N . SER A 1 90 ? 24.273 1.826 -2.308 1.00 92.62 90 SER A N 1
ATOM 703 C CA . SER A 1 90 ? 24.914 3.114 -2.054 1.00 92.62 90 SER A CA 1
ATOM 704 C C . SER A 1 90 ? 23.902 4.238 -1.843 1.00 92.62 90 SER A C 1
ATOM 706 O O . SER A 1 90 ? 22.780 4.192 -2.347 1.00 92.62 90 SER A O 1
ATOM 708 N N . ALA A 1 91 ? 24.339 5.321 -1.195 1.00 91.12 91 ALA A N 1
ATOM 709 C CA . ALA A 1 91 ? 23.539 6.539 -1.053 1.00 91.12 91 ALA A CA 1
ATOM 710 C C . ALA A 1 91 ? 23.130 7.153 -2.412 1.00 91.12 91 ALA A C 1
ATOM 712 O O . ALA A 1 91 ? 22.097 7.816 -2.524 1.00 91.12 91 ALA A O 1
ATOM 713 N N . ALA A 1 92 ? 23.928 6.933 -3.464 1.00 91.12 92 ALA A N 1
ATOM 714 C CA . ALA A 1 92 ? 23.592 7.366 -4.818 1.00 91.12 92 ALA A CA 1
ATOM 715 C C . ALA A 1 92 ? 22.427 6.549 -5.401 1.00 91.12 92 ALA A C 1
ATOM 717 O O . ALA A 1 92 ? 21.503 7.131 -5.976 1.00 91.12 92 ALA A O 1
ATOM 718 N N . ASP A 1 93 ? 22.437 5.226 -5.202 1.00 90.44 93 ASP A N 1
ATOM 719 C CA . ASP A 1 93 ? 21.320 4.353 -5.575 1.00 90.44 93 ASP A CA 1
ATOM 720 C C . ASP A 1 93 ? 20.054 4.732 -4.802 1.00 90.44 93 ASP A C 1
ATOM 722 O O . ASP A 1 93 ? 18.990 4.888 -5.397 1.00 90.44 93 ASP A O 1
ATOM 726 N N . GLU A 1 94 ? 20.172 4.953 -3.489 1.00 88.62 94 GLU A N 1
ATOM 727 C CA . GLU A 1 94 ? 19.058 5.378 -2.635 1.00 88.62 94 GLU A CA 1
ATOM 728 C C . GLU A 1 94 ? 18.414 6.664 -3.158 1.00 88.62 94 GLU A C 1
ATOM 730 O O . GLU A 1 94 ? 17.205 6.713 -3.394 1.00 88.62 94 GLU A O 1
ATOM 735 N N . LYS A 1 95 ? 19.222 7.694 -3.433 1.00 88.25 95 LYS A N 1
ATOM 736 C CA . LYS A 1 95 ? 18.737 8.979 -3.955 1.00 88.25 95 LYS A CA 1
ATOM 737 C C . LYS A 1 95 ? 18.005 8.833 -5.294 1.00 88.25 95 LYS A C 1
ATOM 739 O O . LYS A 1 95 ? 17.076 9.593 -5.566 1.00 88.25 95 LYS A O 1
ATOM 744 N N . LYS A 1 96 ? 18.402 7.862 -6.120 1.00 86.88 96 LYS A N 1
ATOM 745 C CA . LYS A 1 96 ? 17.757 7.550 -7.402 1.00 86.88 96 LYS A CA 1
ATOM 746 C C . LYS A 1 96 ? 16.417 6.829 -7.219 1.00 86.88 96 LYS A C 1
ATOM 748 O O . LYS A 1 96 ? 15.469 7.147 -7.935 1.00 86.88 96 LYS A O 1
ATOM 753 N N . VAL A 1 97 ? 16.324 5.863 -6.301 1.00 88.81 97 VAL A N 1
ATOM 754 C CA . VAL A 1 97 ? 15.118 5.021 -6.156 1.00 88.81 97 VAL A CA 1
ATOM 755 C C . VAL A 1 97 ? 14.042 5.644 -5.269 1.00 88.81 97 VAL A C 1
ATOM 757 O O . VAL A 1 97 ? 12.854 5.483 -5.559 1.00 88.81 97 VAL A O 1
ATOM 760 N N . LEU A 1 98 ? 14.430 6.371 -4.213 1.00 87.19 98 LEU A N 1
ATOM 761 C CA . LEU A 1 98 ? 13.525 6.851 -3.160 1.00 87.19 98 LEU A CA 1
ATOM 762 C C . LEU A 1 98 ? 12.303 7.629 -3.681 1.00 87.19 98 LEU A C 1
ATOM 764 O O . LEU A 1 98 ? 11.194 7.309 -3.245 1.00 87.19 98 LEU A O 1
ATOM 768 N N . PRO A 1 99 ? 12.431 8.575 -4.636 1.00 84.38 99 PRO A N 1
ATOM 769 C CA . PRO A 1 99 ? 11.279 9.323 -5.144 1.00 84.38 99 PRO A CA 1
ATOM 770 C C . PRO A 1 99 ? 10.209 8.450 -5.813 1.00 84.38 99 PRO A C 1
ATOM 772 O O . PRO A 1 99 ? 9.039 8.824 -5.835 1.00 84.38 99 PRO A O 1
ATOM 775 N N . LEU A 1 100 ? 10.601 7.296 -6.365 1.00 79.88 100 LEU A N 1
ATOM 776 C CA . LEU A 1 100 ? 9.686 6.371 -7.033 1.00 79.88 100 LEU A CA 1
ATOM 777 C C . LEU A 1 100 ? 9.096 5.342 -6.072 1.00 79.88 100 LEU A C 1
ATOM 779 O O . LEU A 1 100 ? 7.923 5.019 -6.211 1.00 79.88 100 LEU A O 1
ATOM 783 N N . VAL A 1 101 ? 9.878 4.830 -5.115 1.00 83.75 101 VAL A N 1
ATOM 784 C CA . VAL A 1 101 ? 9.421 3.750 -4.222 1.00 83.75 101 VAL A CA 1
ATOM 785 C C . VAL A 1 101 ? 8.679 4.255 -2.988 1.00 83.75 101 VAL A C 1
ATOM 787 O O . VAL A 1 101 ? 7.760 3.582 -2.533 1.00 83.75 101 VAL A O 1
ATOM 790 N N . ALA A 1 102 ? 9.000 5.442 -2.461 1.00 80.88 102 ALA A N 1
ATOM 791 C CA . ALA A 1 102 ? 8.341 5.954 -1.257 1.00 80.88 102 ALA A CA 1
ATOM 792 C C . ALA A 1 102 ? 6.808 6.099 -1.414 1.00 80.88 102 ALA A C 1
ATOM 794 O O . ALA A 1 102 ? 6.079 5.639 -0.532 1.00 80.88 102 ALA A O 1
ATOM 795 N N . PRO A 1 103 ? 6.273 6.621 -2.540 1.00 76.31 103 PRO A N 1
ATOM 796 C CA . PRO A 1 103 ? 4.825 6.680 -2.759 1.00 76.31 103 PRO A CA 1
ATOM 797 C C . PRO A 1 103 ? 4.150 5.310 -2.926 1.00 76.31 103 PRO A C 1
ATOM 799 O O . PRO A 1 103 ? 2.935 5.219 -2.783 1.00 76.31 103 PRO A O 1
ATOM 802 N N . LEU A 1 104 ? 4.904 4.252 -3.251 1.00 72.94 104 LEU A N 1
ATOM 803 C CA . LEU A 1 104 ? 4.366 2.893 -3.409 1.00 72.94 104 LEU A CA 1
ATOM 804 C C . LEU A 1 104 ? 4.090 2.208 -2.072 1.00 72.94 104 LEU A C 1
ATOM 806 O O . LEU A 1 104 ? 3.382 1.208 -2.041 1.00 72.94 104 LEU A O 1
ATOM 810 N N . VAL A 1 105 ? 4.702 2.694 -0.995 1.00 64.62 105 VAL A N 1
ATOM 811 C CA . VAL A 1 105 ? 4.799 1.960 0.268 1.00 64.62 105 VAL A CA 1
ATOM 812 C C . VAL A 1 105 ? 3.950 2.587 1.377 1.00 64.62 105 VAL A C 1
ATOM 814 O O . VAL A 1 105 ? 3.578 1.906 2.327 1.00 64.62 105 VAL A O 1
ATOM 817 N N . LEU A 1 106 ? 3.563 3.856 1.239 1.00 54.38 106 LEU A N 1
ATOM 818 C CA . LEU A 1 106 ? 2.641 4.506 2.165 1.00 54.38 106 LEU A CA 1
ATOM 819 C C . LEU A 1 106 ? 1.200 4.386 1.651 1.00 54.38 106 LEU A C 1
ATOM 821 O O . LEU A 1 106 ? 0.803 5.111 0.739 1.00 54.38 106 LEU A O 1
ATOM 825 N N . MET A 1 107 ? 0.413 3.472 2.227 1.00 54.75 107 MET A N 1
ATOM 826 C CA . MET A 1 107 ? -0.996 3.297 1.863 1.00 54.75 107 MET A CA 1
ATOM 827 C C . MET A 1 107 ? -1.931 3.099 3.056 1.00 54.75 107 MET A C 1
ATOM 829 O O . MET A 1 107 ? -1.583 2.473 4.053 1.00 54.75 107 MET A O 1
ATOM 833 N N . TYR A 1 108 ? -3.152 3.615 2.893 1.00 51.62 108 TYR A N 1
ATOM 834 C CA . TYR A 1 108 ? -4.308 3.346 3.744 1.00 51.62 108 TYR A CA 1
ATOM 835 C C . TYR A 1 108 ? -5.201 2.337 3.010 1.00 51.62 108 TYR A C 1
ATOM 837 O O . TYR A 1 108 ? -5.639 2.653 1.899 1.00 51.62 108 TYR A O 1
ATOM 845 N N . PRO A 1 109 ? -5.448 1.136 3.562 1.00 50.25 109 PRO A N 1
ATOM 846 C CA . PRO A 1 109 ? -6.376 0.190 2.953 1.00 50.25 109 PRO A CA 1
ATOM 847 C C . PRO A 1 109 ? -7.801 0.773 2.861 1.00 50.25 109 PRO A C 1
ATOM 849 O O . PRO A 1 109 ? -8.145 1.720 3.567 1.00 50.25 109 PRO A O 1
ATOM 852 N N . ALA A 1 110 ? -8.623 0.238 1.959 1.00 46.03 110 ALA A N 1
ATOM 853 C CA . ALA A 1 110 ? -10.030 0.614 1.802 1.00 46.03 110 ALA A CA 1
ATOM 854 C C . ALA A 1 110 ? -10.841 -0.626 1.342 1.00 46.03 110 ALA A C 1
ATOM 856 O O . ALA A 1 110 ? -10.589 -1.102 0.229 1.00 46.03 110 ALA A O 1
ATOM 857 N N . PRO A 1 111 ? -11.731 -1.193 2.184 1.00 51.59 111 PRO A N 1
ATOM 858 C CA . PRO A 1 111 ? -11.932 -0.800 3.572 1.00 51.59 111 PRO A CA 1
ATOM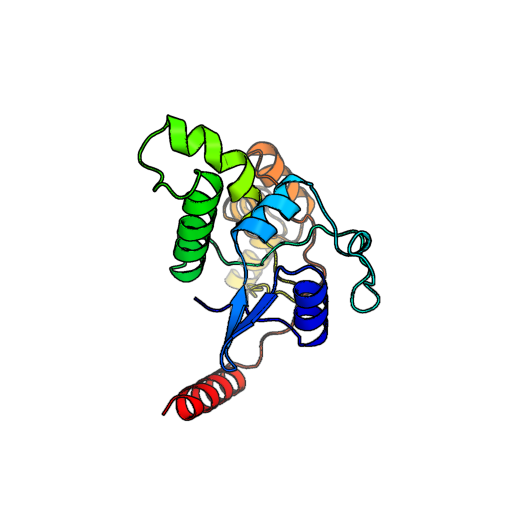 859 C C . PRO A 1 111 ? -10.676 -1.102 4.401 1.00 51.59 111 PRO A C 1
ATOM 861 O O . PRO A 1 111 ? -10.031 -2.137 4.235 1.00 51.59 111 PRO A O 1
ATOM 864 N N . THR A 1 112 ? -10.284 -0.188 5.280 1.00 58.03 112 THR A N 1
ATOM 865 C CA . THR A 1 112 ? -9.283 -0.466 6.313 1.00 58.03 112 THR A CA 1
ATOM 866 C C . THR A 1 112 ? -9.978 -0.949 7.568 1.00 58.03 112 THR A C 1
ATOM 868 O O . THR A 1 112 ? -11.137 -0.651 7.814 1.00 58.03 112 THR A O 1
ATOM 871 N N . VAL A 1 113 ? -9.248 -1.648 8.418 1.00 61.41 113 VAL A N 1
ATOM 872 C CA . VAL A 1 113 ? -9.609 -1.738 9.828 1.00 61.41 113 VAL A CA 1
ATOM 873 C C . VAL A 1 113 ? -8.866 -0.617 10.541 1.00 61.41 113 VAL A C 1
ATOM 875 O O . VAL A 1 113 ? -7.672 -0.421 10.314 1.00 61.41 113 VAL A O 1
ATOM 878 N N . GLN A 1 114 ? -9.564 0.153 11.368 1.00 66.56 114 GLN A N 1
ATOM 879 C CA . GLN A 1 114 ? -8.938 1.125 12.255 1.00 66.56 114 GLN A CA 1
ATOM 880 C C . GLN A 1 114 ? -9.073 0.613 13.683 1.00 66.56 114 GLN A C 1
ATOM 882 O O . GLN A 1 114 ? -10.189 0.432 14.167 1.00 66.56 114 GLN A O 1
ATOM 887 N N . SER A 1 115 ? -7.950 0.425 14.375 1.00 65.12 115 SER A N 1
ATOM 888 C CA . SER A 1 115 ? -7.976 0.136 15.808 1.00 65.12 115 SER A CA 1
ATOM 889 C C . SER A 1 115 ? -8.577 1.329 16.549 1.00 65.12 115 SER A C 1
ATOM 891 O O . SER A 1 115 ? -7.948 2.382 16.672 1.00 65.12 115 SER A O 1
ATOM 893 N N . ARG A 1 116 ? -9.819 1.177 17.016 1.00 68.31 116 ARG A N 1
ATOM 894 C CA . ARG A 1 116 ? -10.449 2.114 17.945 1.00 68.31 116 ARG A CA 1
ATOM 895 C C . ARG A 1 116 ? -10.054 1.697 19.356 1.00 68.31 116 ARG A C 1
ATOM 897 O O . ARG A 1 116 ? -10.352 0.588 19.786 1.00 68.31 116 ARG A O 1
ATOM 904 N N . HIS A 1 117 ? -9.360 2.577 20.064 1.00 73.94 117 HIS A N 1
ATOM 905 C CA . HIS A 1 117 ? -9.023 2.357 21.464 1.00 73.94 117 HIS A CA 1
ATOM 906 C C . HIS A 1 117 ? -10.165 2.888 22.325 1.00 73.94 117 HIS A C 1
ATOM 908 O O . HIS A 1 117 ? -10.291 4.093 22.525 1.00 73.94 117 HIS A O 1
ATOM 914 N N . THR A 1 118 ? -11.021 1.986 22.798 1.00 74.56 118 THR A N 1
ATOM 915 C CA . THR A 1 118 ? -12.114 2.332 23.709 1.00 74.56 118 THR A CA 1
ATOM 916 C C . THR A 1 118 ? -11.621 2.247 25.147 1.00 74.56 118 THR A C 1
ATOM 918 O O . THR A 1 118 ? -11.188 1.188 25.599 1.00 74.56 118 THR A O 1
ATOM 921 N N . LEU A 1 119 ? -11.707 3.357 25.879 1.00 81.56 119 LEU A N 1
ATOM 922 C CA . LEU A 1 119 ? -11.526 3.350 27.325 1.00 81.56 119 LEU A CA 1
ATOM 923 C C . LEU A 1 119 ? -12.834 2.892 27.980 1.00 81.56 119 LEU A C 1
ATOM 925 O O . LEU A 1 119 ? -13.871 3.528 27.810 1.00 81.56 119 LEU A O 1
ATOM 929 N N . LEU A 1 120 ? -12.780 1.802 28.743 1.00 85.69 120 LEU A N 1
ATOM 930 C CA . LEU A 1 120 ? -13.879 1.367 29.603 1.00 85.69 120 LEU A CA 1
ATOM 931 C C . LEU A 1 120 ? -13.548 1.755 31.044 1.00 85.69 120 LEU A C 1
ATOM 933 O O . LEU A 1 120 ? -12.706 1.132 31.693 1.00 85.69 120 LEU A O 1
ATOM 937 N N . ALA A 1 121 ? -14.190 2.808 31.540 1.00 88.56 121 ALA A N 1
ATOM 938 C CA . ALA A 1 121 ? -14.023 3.248 32.914 1.00 88.56 121 ALA A CA 1
ATOM 939 C C . ALA A 1 121 ? -14.855 2.369 33.862 1.00 88.56 121 ALA A C 1
ATOM 941 O O . ALA A 1 121 ? -16.077 2.315 33.781 1.00 88.56 121 ALA A O 1
ATOM 942 N N . LEU A 1 122 ? -14.181 1.661 34.774 1.00 89.69 122 LEU A N 1
ATOM 943 C CA . LEU A 1 122 ? -14.830 0.819 35.795 1.00 89.69 122 LEU A CA 1
ATOM 944 C C . LEU A 1 122 ? -14.950 1.519 37.159 1.00 89.69 122 LEU A C 1
ATOM 946 O O . LEU A 1 122 ? -15.524 0.970 38.098 1.00 89.69 122 LEU A O 1
ATOM 950 N N . LYS A 1 123 ? -14.322 2.691 37.303 1.00 94.25 123 LYS A N 1
ATOM 951 C CA . LYS A 1 123 ? -14.203 3.460 38.549 1.00 94.25 123 LYS A CA 1
ATOM 952 C C . LYS A 1 123 ? -14.192 4.961 38.230 1.00 94.25 123 LYS A C 1
ATOM 954 O O . LYS A 1 123 ? -13.696 5.312 37.160 1.00 94.25 123 LYS A O 1
ATOM 959 N N . PRO A 1 124 ? -14.537 5.839 39.194 1.00 93.44 124 PRO A N 1
ATOM 960 C CA . PRO A 1 124 ? -14.540 7.295 38.988 1.00 93.44 124 PRO A CA 1
ATOM 961 C C . PRO A 1 124 ? -13.208 7.885 38.496 1.00 93.44 124 PRO A C 1
ATOM 963 O O . PRO A 1 124 ? -13.176 8.867 37.762 1.00 93.44 124 PRO A O 1
ATOM 966 N N . GLY A 1 125 ? -12.073 7.285 38.875 1.00 94.50 125 GLY A N 1
ATOM 967 C CA . GLY A 1 125 ? -10.763 7.705 38.362 1.00 94.50 125 GLY A CA 1
ATOM 968 C C . GLY A 1 125 ? -10.573 7.425 36.865 1.00 94.50 125 GLY A C 1
ATOM 969 O O . GLY A 1 125 ? -9.858 8.161 36.195 1.00 94.50 125 GLY A O 1
ATOM 970 N N . GLY A 1 126 ? -11.228 6.383 36.344 1.00 91.50 126 GLY A N 1
ATOM 971 C CA . GLY A 1 126 ? -11.257 6.072 34.917 1.00 91.50 126 GLY A CA 1
ATOM 972 C C . GLY A 1 126 ? -12.110 7.062 34.129 1.00 91.50 126 GLY A C 1
ATOM 973 O O . GLY A 1 126 ? -11.699 7.453 33.043 1.00 91.50 126 GLY A O 1
ATOM 974 N N . ASP A 1 127 ? -13.228 7.521 34.700 1.00 90.81 127 ASP A N 1
ATOM 975 C CA . ASP A 1 127 ? -14.068 8.557 34.080 1.00 90.81 127 ASP A CA 1
ATOM 976 C C . ASP A 1 127 ? -13.264 9.845 33.905 1.00 90.81 127 ASP A C 1
ATOM 978 O O . ASP A 1 127 ? -13.128 10.361 32.799 1.00 90.81 127 ASP A O 1
ATOM 982 N N . LYS A 1 128 ? -12.588 10.277 34.978 1.00 93.31 128 LYS A N 1
ATOM 983 C CA . LYS A 1 128 ? -11.702 11.445 34.936 1.00 93.31 128 LYS A CA 1
ATOM 984 C C . LYS A 1 128 ? -10.584 11.301 33.898 1.00 93.31 128 LYS A C 1
ATOM 986 O O . LYS A 1 128 ? -10.208 12.282 33.262 1.00 93.31 128 LYS A O 1
ATOM 991 N N . LEU A 1 129 ? -10.029 10.099 33.731 1.00 91.50 129 LEU A N 1
ATOM 992 C CA . LEU A 1 129 ? -9.026 9.841 32.697 1.00 91.50 129 LEU A CA 1
ATOM 993 C C . LEU A 1 129 ? -9.626 9.948 31.289 1.00 91.50 129 LEU A C 1
ATOM 995 O O . LEU A 1 129 ? -8.993 10.535 30.418 1.00 91.50 129 LEU A O 1
ATOM 999 N N . GLY A 1 130 ? -10.824 9.408 31.064 1.00 88.94 130 GLY A N 1
ATOM 1000 C CA . GLY A 1 130 ? -11.530 9.522 29.785 1.00 88.94 130 GLY A CA 1
ATOM 1001 C C . GLY A 1 130 ? -11.824 10.971 29.406 1.00 88.94 130 GLY A C 1
ATOM 1002 O O . GLY A 1 130 ? -11.579 11.371 28.264 1.00 88.94 130 GLY A O 1
ATOM 1003 N N . ASP A 1 131 ? -12.250 11.769 30.386 1.00 89.69 131 ASP A N 1
ATOM 1004 C CA . ASP A 1 131 ? -12.486 13.202 30.216 1.00 89.69 131 ASP A CA 1
ATOM 1005 C C . ASP A 1 131 ? -11.201 13.925 29.810 1.00 89.69 131 ASP A C 1
ATOM 1007 O O . ASP A 1 131 ? -11.181 14.638 28.805 1.00 89.69 131 ASP A O 1
ATOM 1011 N N . LEU A 1 132 ? -10.101 13.703 30.537 1.00 91.88 132 LEU A N 1
ATOM 1012 C CA . LEU A 1 132 ? -8.807 14.320 30.235 1.00 91.88 132 LEU A CA 1
ATOM 1013 C C . LEU A 1 132 ? -8.277 13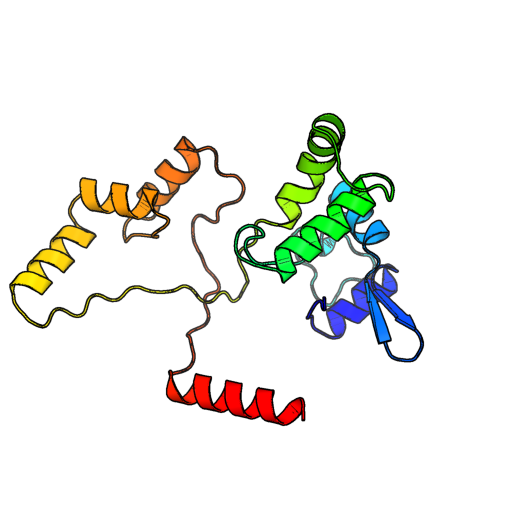.886 28.868 1.00 91.88 132 LEU A C 1
ATOM 1015 O O . LEU A 1 132 ? -7.862 14.729 28.081 1.00 91.88 132 LEU A O 1
ATOM 1019 N N . LEU A 1 133 ? -8.363 12.598 28.528 1.00 88.38 133 LEU A N 1
ATOM 1020 C CA . LEU A 1 133 ? -7.954 12.100 27.215 1.00 88.38 133 LEU A CA 1
ATOM 1021 C C . LEU A 1 133 ? -8.750 12.709 26.063 1.00 88.38 133 LEU A C 1
ATOM 1023 O O . LEU A 1 133 ? -8.289 12.586 24.937 1.00 88.38 133 LEU A O 1
ATOM 1027 N N . THR A 1 134 ? -9.899 13.347 26.310 1.00 85.00 134 THR A N 1
ATOM 1028 C CA . THR A 1 134 ? -10.744 13.981 25.282 1.00 85.00 134 THR A CA 1
ATOM 1029 C C . THR A 1 134 ? -10.667 15.510 25.307 1.00 85.00 134 THR A C 1
ATOM 1031 O O . THR A 1 134 ? -10.824 16.143 24.267 1.00 85.00 134 THR A O 1
ATOM 1034 N N . THR A 1 135 ? -10.432 16.108 26.476 1.00 88.81 135 THR A N 1
ATOM 1035 C CA . THR A 1 135 ? -10.549 17.562 26.692 1.00 88.81 135 THR A CA 1
ATOM 1036 C C . THR A 1 135 ? -9.225 18.262 26.968 1.00 88.81 135 THR A C 1
ATOM 1038 O O . THR A 1 135 ? -9.136 19.469 26.748 1.00 88.81 135 THR A O 1
ATOM 1041 N N . ASP A 1 136 ? -8.202 17.539 27.429 1.00 91.88 136 ASP A N 1
ATOM 1042 C CA . ASP A 1 136 ? -6.900 18.113 27.746 1.00 91.88 136 ASP A CA 1
ATOM 1043 C C . ASP A 1 136 ? -6.072 18.322 26.460 1.00 91.88 136 ASP A C 1
ATOM 1045 O O . ASP A 1 136 ? -5.766 17.348 25.759 1.00 91.88 136 ASP A O 1
ATOM 1049 N N . PRO A 1 137 ? -5.691 19.570 26.123 1.00 89.19 137 PRO A N 1
ATOM 1050 C CA . PRO A 1 137 ? -4.969 19.858 24.886 1.00 89.19 137 PRO A CA 1
ATOM 1051 C C . PRO A 1 137 ? -3.583 19.207 24.810 1.00 89.19 137 PRO A C 1
ATOM 1053 O O . PRO A 1 137 ? -3.148 18.819 23.725 1.00 89.19 137 PRO A O 1
ATOM 1056 N N . GLU A 1 138 ? -2.885 19.069 25.940 1.00 91.25 138 GLU A N 1
ATOM 1057 C CA . GLU A 1 138 ? -1.537 18.499 25.975 1.00 91.25 138 GLU A CA 1
ATOM 1058 C C . GLU A 1 138 ? -1.593 16.989 25.715 1.00 91.25 138 GLU A C 1
ATOM 1060 O O . GLU A 1 138 ? -0.821 16.457 24.911 1.00 91.25 138 GLU A O 1
ATOM 1065 N N . LEU A 1 139 ? -2.571 16.300 26.312 1.00 90.75 139 LEU A N 1
ATOM 1066 C CA . LEU A 1 139 ? -2.798 14.875 26.062 1.00 90.75 139 LEU A CA 1
ATOM 1067 C C . LEU A 1 139 ? -3.242 14.602 24.620 1.00 90.75 139 LEU A C 1
ATOM 1069 O O . LEU A 1 139 ? -2.769 13.642 24.008 1.00 90.75 139 LEU A O 1
ATOM 1073 N N . GLN A 1 140 ? -4.105 15.450 24.055 1.00 89.12 140 GLN A N 1
ATOM 1074 C CA . GLN A 1 140 ? -4.530 15.366 22.653 1.00 89.12 140 GLN A CA 1
ATOM 1075 C C . GLN A 1 140 ? -3.344 15.523 21.691 1.00 89.12 140 GLN A C 1
ATOM 1077 O O . GLN A 1 140 ? -3.164 14.705 20.783 1.00 89.12 140 GLN A O 1
ATOM 1082 N N . GLN A 1 141 ? -2.488 16.520 21.928 1.00 88.00 141 GLN A N 1
ATOM 1083 C CA . GLN A 1 141 ? -1.290 16.754 21.126 1.00 88.00 141 GLN A CA 1
ATOM 1084 C C . GLN A 1 141 ? -0.297 15.588 21.230 1.00 88.00 141 GLN A C 1
ATOM 1086 O O . GLN A 1 141 ? 0.264 15.144 20.222 1.00 88.00 141 GLN A O 1
ATOM 1091 N N . LEU A 1 142 ? -0.087 15.055 22.437 1.00 89.69 142 LEU A N 1
ATOM 1092 C CA . LEU A 1 142 ? 0.796 13.913 22.657 1.00 89.69 142 LEU A CA 1
ATOM 1093 C C . LEU A 1 142 ? 0.272 12.660 21.942 1.00 89.69 142 LEU A C 1
ATOM 1095 O O . LEU A 1 142 ? 1.030 11.980 21.248 1.00 89.69 142 LEU A O 1
ATOM 1099 N N . ALA A 1 143 ? -1.026 12.381 22.046 1.00 86.50 143 ALA A N 1
ATOM 1100 C CA . ALA A 1 143 ? -1.665 11.274 21.346 1.00 86.50 143 ALA A CA 1
ATOM 1101 C C . ALA A 1 143 ? -1.495 11.405 19.819 1.00 86.50 143 ALA A C 1
ATOM 1103 O O . ALA A 1 143 ? -1.059 10.452 19.165 1.00 86.50 143 ALA A O 1
ATOM 1104 N N . ALA A 1 144 ? -1.726 12.597 19.260 1.00 87.44 144 ALA A N 1
ATOM 1105 C CA . ALA A 1 144 ? -1.504 12.879 17.843 1.00 87.44 144 ALA A CA 1
ATOM 1106 C C . ALA A 1 144 ? -0.038 12.663 17.422 1.00 87.44 144 ALA A C 1
ATOM 1108 O O . ALA A 1 144 ? 0.226 12.019 16.402 1.00 87.44 144 ALA A O 1
ATOM 1109 N N . LYS A 1 145 ? 0.927 13.116 18.235 1.00 85.12 145 LYS A N 1
ATOM 1110 C CA . LYS A 1 145 ? 2.369 12.892 18.019 1.00 85.12 145 LYS A CA 1
ATOM 1111 C C . LYS A 1 145 ? 2.739 11.409 17.966 1.00 85.12 145 LYS A C 1
ATOM 1113 O O . LYS A 1 145 ? 3.629 11.027 17.209 1.00 85.12 145 LYS A O 1
ATOM 1118 N N . HIS A 1 146 ? 2.046 10.575 18.736 1.00 84.50 146 HIS A N 1
ATOM 1119 C CA . HIS A 1 146 ? 2.234 9.124 18.747 1.00 84.50 146 HIS A CA 1
ATOM 1120 C C . HIS A 1 146 ? 1.374 8.372 17.717 1.00 84.50 146 HIS A C 1
ATOM 1122 O O . HIS A 1 146 ? 1.395 7.144 17.689 1.00 84.50 146 HIS A O 1
ATOM 1128 N N . GLY A 1 147 ? 0.668 9.081 16.831 1.00 77.25 147 GLY A N 1
ATOM 1129 C CA . GLY A 1 147 ? -0.065 8.483 15.715 1.00 77.25 147 GLY A CA 1
ATOM 1130 C C . GLY A 1 147 ? -1.531 8.151 16.005 1.00 77.25 147 GLY A C 1
ATOM 1131 O O . GLY A 1 147 ? -2.200 7.592 15.133 1.00 77.25 147 GLY A O 1
ATOM 1132 N N . PHE A 1 148 ? -2.053 8.500 17.186 1.00 83.38 148 PHE A N 1
ATOM 1133 C CA . PHE A 1 148 ? -3.476 8.354 17.482 1.00 83.38 148 PHE A CA 1
ATOM 1134 C C . PHE A 1 148 ? -4.284 9.424 16.749 1.00 83.38 148 PHE A C 1
ATOM 1136 O O . PHE A 1 148 ? -3.923 10.598 16.715 1.00 83.38 148 PHE A O 1
ATOM 1143 N N . ARG A 1 149 ? -5.421 9.013 16.187 1.00 78.38 149 ARG A N 1
ATOM 1144 C CA . ARG A 1 149 ? -6.435 9.938 15.677 1.00 78.38 149 ARG A CA 1
ATOM 1145 C C . ARG A 1 149 ? -7.387 10.243 16.819 1.00 78.38 149 ARG A C 1
ATOM 1147 O O . ARG A 1 149 ? -8.163 9.372 17.209 1.00 78.38 149 ARG A O 1
ATOM 1154 N N . THR A 1 150 ? -7.250 11.428 17.391 1.00 78.06 150 THR A N 1
ATOM 1155 C CA . THR A 1 150 ? -8.053 11.865 18.528 1.00 78.06 150 THR A CA 1
ATOM 1156 C C . THR A 1 150 ? -9.412 12.411 18.072 1.00 78.06 150 THR A C 1
ATOM 1158 O O . THR A 1 150 ? -9.728 12.389 16.880 1.00 78.06 150 THR A O 1
ATOM 1161 N N . ALA A 1 151 ? -10.245 12.861 19.017 1.00 73.38 151 ALA A N 1
ATOM 1162 C CA . ALA A 1 151 ? -11.541 13.469 18.710 1.00 73.38 151 ALA A CA 1
ATOM 1163 C C . ALA A 1 151 ? -11.398 14.752 17.868 1.00 73.38 151 ALA A C 1
ATOM 1165 O O . ALA A 1 151 ? -12.261 15.041 17.040 1.00 73.38 151 ALA A O 1
ATOM 1166 N N . ASP A 1 152 ? -10.293 15.482 18.042 1.00 77.75 152 ASP A N 1
ATOM 1167 C CA . ASP A 1 152 ? -9.940 16.633 17.217 1.00 77.75 152 ASP A CA 1
ATOM 1168 C C . ASP A 1 152 ? -9.107 16.201 15.994 1.00 77.75 152 ASP A C 1
ATOM 1170 O O . ASP A 1 152 ? -7.896 15.964 16.062 1.00 77.75 152 ASP A O 1
ATOM 1174 N N . ALA A 1 153 ? -9.766 16.115 14.837 1.00 73.31 153 ALA A N 1
ATOM 1175 C CA . ALA A 1 153 ? -9.119 15.764 13.573 1.00 73.31 153 ALA A CA 1
ATOM 1176 C C . ALA A 1 153 ? -8.082 16.808 13.103 1.00 73.31 153 ALA A C 1
ATOM 1178 O O . ALA A 1 153 ? -7.177 16.476 12.320 1.00 73.31 153 ALA A O 1
ATOM 1179 N N . ASP A 1 154 ? -8.186 18.055 13.566 1.00 82.69 154 ASP A N 1
ATOM 1180 C CA . ASP A 1 154 ? -7.260 19.117 13.189 1.00 82.69 154 ASP A CA 1
ATOM 1181 C C . ASP A 1 154 ? -5.937 18.989 13.943 1.00 82.69 154 ASP A C 1
ATOM 1183 O O . ASP A 1 154 ? -4.884 19.263 13.365 1.00 82.69 154 ASP A O 1
ATOM 1187 N N . GLU A 1 155 ? -5.948 18.487 15.180 1.00 83.25 155 GLU A N 1
ATOM 1188 C CA . GLU A 1 155 ? -4.728 18.288 15.970 1.00 83.25 155 GLU A CA 1
ATOM 1189 C C . GLU A 1 155 ? -3.788 17.264 15.319 1.00 83.25 155 GLU A C 1
ATOM 1191 O O . GLU A 1 155 ? -2.598 17.522 15.116 1.00 83.25 155 GLU A O 1
ATOM 1196 N N . PHE A 1 156 ? -4.340 16.143 14.846 1.00 82.50 156 PHE A N 1
ATOM 1197 C CA . PHE A 1 156 ? -3.581 15.168 14.061 1.00 82.50 156 PHE A CA 1
ATOM 1198 C C . PHE A 1 156 ? -3.042 15.772 12.754 1.00 82.50 156 PHE A C 1
ATOM 1200 O O . PHE A 1 156 ? -1.897 15.527 12.363 1.00 82.50 156 PHE A O 1
ATOM 1207 N N . THR A 1 157 ? -3.835 16.620 12.092 1.00 82.69 157 THR A N 1
ATOM 1208 C CA . THR A 1 157 ? -3.425 17.301 10.855 1.00 82.69 157 THR A CA 1
ATOM 1209 C C . THR A 1 157 ? -2.267 18.278 11.092 1.00 82.69 157 THR A C 1
ATOM 1211 O O . THR A 1 157 ? -1.352 18.349 10.263 1.00 82.69 157 THR A O 1
ATOM 1214 N N . LYS A 1 158 ? -2.254 19.001 12.221 1.00 85.31 158 LYS A N 1
ATOM 1215 C CA . LYS A 1 158 ? -1.153 19.901 12.606 1.00 85.31 158 LYS A CA 1
ATOM 1216 C C . LYS A 1 158 ? 0.153 19.133 12.777 1.00 85.31 158 LYS A C 1
ATOM 1218 O O . LYS A 1 158 ? 1.153 19.518 12.176 1.00 85.31 158 LYS A O 1
ATOM 1223 N N . VAL A 1 159 ? 0.134 18.020 13.516 1.00 83.69 159 VAL A N 1
ATOM 1224 C CA . VAL A 1 159 ? 1.318 17.172 13.743 1.00 83.69 159 VAL A CA 1
ATOM 1225 C C . VAL A 1 159 ? 1.876 16.643 12.421 1.00 83.69 159 VAL A C 1
ATOM 1227 O O . VAL A 1 159 ? 3.063 16.793 12.135 1.00 83.69 159 VAL A O 1
ATOM 1230 N N . VAL A 1 160 ? 1.022 16.073 11.571 1.00 82.50 160 VAL A N 1
ATOM 1231 C CA . VAL A 1 160 ? 1.420 15.557 10.250 1.00 82.50 160 VAL A CA 1
ATOM 1232 C C . VAL A 1 160 ? 2.071 16.649 9.395 1.00 82.50 160 VAL A C 1
ATOM 1234 O O . VAL A 1 160 ? 3.091 16.400 8.748 1.00 82.50 160 VAL A O 1
ATOM 1237 N N . THR A 1 161 ? 1.508 17.862 9.419 1.00 83.75 161 THR A N 1
ATOM 1238 C CA . THR A 1 161 ? 2.030 19.019 8.676 1.00 83.75 161 THR A CA 1
ATOM 1239 C C . THR A 1 161 ? 3.372 19.484 9.240 1.00 83.75 161 THR A C 1
ATOM 1241 O O . THR A 1 161 ? 4.313 19.692 8.477 1.00 83.75 161 THR A O 1
ATOM 1244 N N . GLN A 1 162 ? 3.495 19.584 10.567 1.00 85.75 162 GLN A N 1
ATOM 1245 C CA . GLN A 1 162 ? 4.725 19.983 11.257 1.00 85.75 162 GLN A CA 1
ATOM 1246 C C . GLN A 1 162 ? 5.900 19.065 10.904 1.00 85.75 162 GLN A C 1
ATOM 1248 O O . GLN A 1 162 ? 7.007 19.541 10.663 1.00 85.75 162 GLN A O 1
ATOM 1253 N N . TYR A 1 163 ? 5.658 17.756 10.840 1.00 81.25 163 TYR A N 1
ATOM 1254 C CA . TYR A 1 163 ? 6.683 16.768 10.502 1.00 81.25 163 TYR A CA 1
ATOM 1255 C C . TYR A 1 163 ? 6.800 16.492 8.996 1.00 81.25 163 TYR A C 1
ATOM 1257 O O . TYR A 1 163 ? 7.574 15.624 8.599 1.00 81.25 163 TYR A O 1
ATOM 1265 N N . SER A 1 164 ? 6.066 17.229 8.150 1.00 76.94 164 SER A N 1
ATOM 1266 C CA . SER A 1 164 ? 6.066 17.071 6.688 1.00 76.94 164 SER A CA 1
ATOM 1267 C C . SER A 1 164 ? 5.846 15.622 6.234 1.00 76.94 164 SER A C 1
ATOM 1269 O O . SER A 1 164 ? 6.455 15.169 5.264 1.00 76.94 164 SER A O 1
ATOM 1271 N N . VAL A 1 165 ? 4.987 14.876 6.940 1.00 70.56 165 VAL A N 1
ATOM 1272 C CA . VAL A 1 165 ? 4.708 13.471 6.618 1.00 70.56 165 VAL A CA 1
ATOM 1273 C C . VAL A 1 165 ? 3.801 13.430 5.381 1.00 70.56 165 VAL A C 1
ATOM 1275 O O . VAL A 1 165 ? 2.653 13.881 5.449 1.00 70.56 165 VAL A O 1
ATOM 1278 N N . PRO A 1 166 ? 4.279 12.929 4.228 1.00 61.16 166 PRO A N 1
ATOM 1279 C CA . PRO A 1 166 ? 3.509 12.975 2.992 1.00 61.16 166 PRO A CA 1
ATOM 1280 C C . PRO A 1 166 ? 2.310 12.019 3.038 1.00 61.16 166 PRO A C 1
ATOM 1282 O O . PRO A 1 166 ? 2.338 11.006 3.724 1.00 61.16 166 PRO A O 1
ATOM 1285 N N . ALA A 1 167 ? 1.269 12.323 2.256 1.00 62.06 167 ALA A N 1
ATOM 1286 C CA . ALA A 1 167 ? 0.175 11.408 1.900 1.00 62.06 167 ALA A CA 1
ATOM 1287 C C . ALA A 1 167 ? -0.626 10.766 3.062 1.00 62.06 167 ALA A C 1
ATOM 1289 O O . ALA A 1 167 ? -1.259 9.729 2.873 1.00 62.06 167 ALA A O 1
ATOM 1290 N N . VAL A 1 168 ? -0.684 11.411 4.232 1.00 67.44 168 VAL A N 1
ATOM 1291 C CA . VAL A 1 168 ? -1.559 11.008 5.347 1.00 67.44 168 VAL A CA 1
ATOM 1292 C C . VAL A 1 168 ? -3.001 11.468 5.106 1.00 67.44 168 VAL A C 1
ATOM 1294 O O . VAL A 1 168 ? -3.268 12.654 4.912 1.00 67.44 168 VAL A O 1
ATOM 1297 N N . ALA A 1 169 ? -3.957 10.537 5.130 1.00 65.19 169 ALA A N 1
ATOM 1298 C CA . ALA A 1 169 ? -5.373 10.865 4.967 1.00 65.19 169 ALA A CA 1
ATOM 1299 C C . ALA A 1 169 ? -5.896 11.662 6.175 1.00 65.19 169 ALA A C 1
ATOM 1301 O O . ALA A 1 169 ? -5.767 11.200 7.310 1.00 65.19 169 ALA A O 1
ATOM 1302 N N . LYS A 1 170 ? -6.540 12.819 5.954 1.00 65.00 170 LYS A N 1
ATOM 1303 C CA . LYS A 1 170 ? -7.152 13.618 7.037 1.00 65.00 170 LYS A CA 1
ATOM 1304 C C . LYS A 1 170 ? -8.253 12.847 7.772 1.00 65.00 170 LYS A C 1
ATOM 1306 O O . LYS A 1 170 ? -8.305 12.858 8.994 1.00 65.00 170 LYS A O 1
ATOM 1311 N N . GLN A 1 171 ? -9.059 12.089 7.033 1.00 62.47 171 GLN A N 1
ATOM 1312 C CA . GLN A 1 171 ? -10.092 11.200 7.565 1.00 62.47 171 GLN A CA 1
ATOM 1313 C C . GLN A 1 171 ? -9.962 9.813 6.933 1.00 62.47 171 GLN A C 1
ATOM 1315 O O . GLN A 1 171 ? -9.603 9.696 5.760 1.00 62.47 171 GLN A O 1
ATOM 1320 N N . ILE A 1 172 ? -10.248 8.770 7.712 1.00 66.56 172 ILE A N 1
ATOM 1321 C CA . ILE A 1 172 ? -10.350 7.394 7.222 1.00 66.56 172 ILE A CA 1
ATOM 1322 C C . ILE A 1 172 ? -11.838 7.114 7.015 1.00 66.56 172 ILE A C 1
ATOM 1324 O O . ILE A 1 172 ? -12.581 7.009 7.983 1.00 66.56 172 ILE A O 1
ATOM 1328 N N . LEU A 1 173 ? -12.275 7.083 5.756 1.00 53.41 173 LEU A N 1
ATOM 1329 C CA . LEU A 1 173 ? -13.702 7.062 5.406 1.00 53.41 173 LEU A CA 1
ATOM 1330 C C . LEU A 1 173 ? -14.262 5.647 5.216 1.00 53.41 173 LEU A C 1
ATOM 1332 O O . LEU A 1 173 ? -15.447 5.432 5.434 1.00 53.41 173 LEU A O 1
ATOM 1336 N N . ASP A 1 174 ? -13.418 4.697 4.815 1.00 58.88 174 ASP A N 1
ATOM 1337 C CA . ASP A 1 174 ? -13.820 3.333 4.470 1.00 58.88 174 ASP A CA 1
ATOM 1338 C C . ASP A 1 174 ? -13.269 2.377 5.534 1.00 58.88 174 ASP A C 1
ATOM 1340 O O . ASP A 1 174 ? -12.179 1.831 5.374 1.00 58.88 174 ASP A O 1
ATOM 1344 N N . VAL A 1 175 ? -13.942 2.297 6.688 1.00 60.38 175 VAL A N 1
ATOM 1345 C CA . VAL A 1 175 ? -13.529 1.458 7.826 1.00 60.38 175 VAL A CA 1
ATOM 1346 C C . VAL A 1 175 ? -14.474 0.267 7.957 1.00 60.38 175 VAL A C 1
ATOM 1348 O O . VAL A 1 175 ? -15.663 0.462 8.189 1.00 60.38 175 VAL A O 1
ATOM 1351 N N . ALA A 1 176 ? -13.948 -0.953 7.843 1.00 66.38 176 ALA A N 1
ATOM 1352 C CA . ALA A 1 176 ? -14.681 -2.169 8.177 1.00 66.38 176 ALA A CA 1
ATOM 1353 C C . ALA A 1 176 ? -14.645 -2.418 9.690 1.00 66.38 176 ALA A C 1
ATOM 1355 O O . ALA A 1 176 ? -13.609 -2.227 10.336 1.00 66.38 176 ALA A O 1
ATOM 1356 N N . ASP A 1 177 ? -15.760 -2.897 10.239 1.00 66.31 177 ASP A N 1
ATOM 1357 C CA . ASP A 1 177 ? -15.784 -3.419 11.601 1.00 66.31 177 ASP A CA 1
ATOM 1358 C C . ASP A 1 177 ? -14.985 -4.725 11.672 1.00 66.31 177 ASP A C 1
ATOM 1360 O O . ASP A 1 177 ? -15.048 -5.577 10.780 1.00 66.31 177 ASP A O 1
ATOM 1364 N N . THR A 1 178 ? -14.210 -4.889 12.742 1.00 65.69 178 THR A N 1
ATOM 1365 C CA . THR A 1 178 ? -13.516 -6.152 12.991 1.00 65.69 178 THR A CA 1
ATOM 1366 C C . THR A 1 178 ? -14.521 -7.229 13.385 1.00 65.69 178 THR A C 1
ATOM 1368 O O . THR A 1 178 ? -15.386 -6.951 14.222 1.00 65.69 178 THR A O 1
ATOM 1371 N N . PRO A 1 179 ? -14.380 -8.469 12.881 1.00 72.81 179 PRO A N 1
ATOM 1372 C CA . PRO A 1 179 ? -15.099 -9.609 13.435 1.00 72.81 179 PRO A CA 1
ATOM 1373 C C . PRO A 1 179 ? -14.863 -9.718 14.945 1.00 72.81 179 PRO A C 1
ATOM 1375 O O . PRO A 1 179 ? -13.824 -9.283 15.452 1.00 72.81 179 PRO A O 1
ATOM 1378 N N . THR A 1 180 ? -15.806 -10.327 15.669 1.00 77.44 180 THR A N 1
ATOM 1379 C CA . THR A 1 180 ? -15.580 -10.649 17.085 1.00 77.44 180 THR A CA 1
ATOM 1380 C C . THR A 1 180 ? -14.348 -11.537 17.227 1.00 77.44 180 THR A C 1
ATOM 1382 O O . THR A 1 180 ? -13.997 -12.257 16.292 1.00 77.44 180 THR A O 1
ATOM 1385 N N . TYR A 1 181 ? -13.714 -11.515 18.403 1.00 73.25 181 TYR A N 1
ATOM 1386 C CA . TYR A 1 181 ? -12.551 -12.359 18.682 1.00 73.25 181 TYR A CA 1
ATOM 1387 C C . TYR A 1 181 ? -12.815 -13.828 18.316 1.00 73.25 181 TYR A C 1
ATOM 1389 O O . TYR A 1 181 ? -12.080 -14.405 17.526 1.00 73.25 181 TYR A O 1
ATOM 1397 N N . GLU A 1 182 ? -13.935 -14.388 18.778 1.00 76.94 182 GLU A N 1
ATOM 1398 C CA . GLU A 1 182 ? -14.335 -15.769 18.476 1.00 76.94 182 GLU A CA 1
ATOM 1399 C C . GLU A 1 182 ? -14.507 -16.017 16.971 1.00 76.94 182 GLU A C 1
ATOM 1401 O O . GLU A 1 182 ? -14.043 -17.027 16.449 1.00 76.94 182 GLU A O 1
ATOM 1406 N N . THR A 1 183 ? -15.124 -15.079 16.244 1.00 80.50 183 THR A N 1
ATOM 1407 C CA . THR A 1 183 ? -15.284 -15.199 14.786 1.00 80.50 183 THR A CA 1
ATOM 1408 C C . THR A 1 183 ? -13.935 -15.138 14.075 1.00 80.50 183 THR A C 1
ATOM 1410 O O . THR A 1 183 ? -13.708 -15.877 13.119 1.00 80.50 183 THR A O 1
ATOM 1413 N N . LEU A 1 184 ? -13.029 -14.273 14.535 1.00 81.88 184 LEU A N 1
ATOM 1414 C CA . LEU A 1 184 ? -11.684 -14.152 13.988 1.00 81.88 184 LEU A CA 1
ATOM 1415 C C . LEU A 1 184 ? -10.891 -15.449 14.198 1.00 81.88 184 LEU A C 1
ATOM 1417 O O . LEU A 1 184 ? -10.299 -15.945 13.246 1.00 81.88 184 LEU A O 1
ATOM 1421 N N . GLU A 1 185 ? -10.939 -16.032 15.398 1.00 83.25 185 GLU A N 1
ATOM 1422 C CA . GLU A 1 185 ? -10.304 -17.322 15.708 1.00 83.25 185 GLU A CA 1
ATOM 1423 C C . GLU A 1 185 ? -10.862 -18.445 14.823 1.00 83.25 185 GLU A C 1
ATOM 1425 O O . GLU A 1 185 ? -10.103 -19.183 14.195 1.00 83.25 185 GLU A O 1
ATOM 1430 N N . HIS A 1 186 ? -12.187 -18.519 14.653 1.00 84.88 186 HIS A N 1
ATOM 1431 C CA . HIS A 1 186 ? -12.802 -19.493 13.748 1.00 84.88 186 HIS A CA 1
ATOM 1432 C C . HIS A 1 186 ? -12.370 -19.317 12.284 1.00 84.88 186 HIS A C 1
ATOM 1434 O O . HIS A 1 186 ? -12.149 -20.309 11.582 1.00 84.88 186 HIS A O 1
ATOM 1440 N N . LEU A 1 187 ? -12.227 -18.074 11.813 1.00 78.81 187 LEU A N 1
ATOM 1441 C CA . LEU A 1 187 ? -11.716 -17.782 10.472 1.00 78.81 187 LEU A CA 1
ATOM 1442 C C . LEU A 1 187 ? -10.249 -18.207 10.327 1.00 78.81 187 LEU A C 1
ATOM 1444 O O . LEU A 1 187 ? -9.895 -18.834 9.327 1.00 78.81 187 LEU A O 1
ATOM 1448 N N . LEU A 1 188 ? -9.406 -17.912 11.320 1.00 76.19 188 LEU A N 1
ATOM 1449 C CA . LEU A 1 188 ? -7.987 -18.284 11.328 1.00 76.19 188 LEU A CA 1
ATOM 1450 C C . LEU A 1 188 ? -7.795 -19.806 11.339 1.00 76.19 188 LEU A C 1
ATOM 1452 O O . LEU A 1 188 ? -6.965 -20.324 10.586 1.00 76.19 188 LEU A O 1
ATOM 1456 N N . ASP A 1 189 ? -8.597 -20.530 12.116 1.00 84.69 189 ASP A N 1
ATOM 1457 C CA . ASP A 1 189 ? -8.619 -21.993 12.129 1.00 84.69 189 ASP A CA 1
ATOM 1458 C C . ASP A 1 189 ? -9.056 -22.575 10.780 1.00 84.69 189 ASP A C 1
ATOM 1460 O O . ASP A 1 189 ? -8.452 -23.529 10.278 1.00 84.69 189 ASP A O 1
ATOM 1464 N N . GLY A 1 190 ? -10.103 -22.004 10.175 1.00 79.62 190 GLY A N 1
ATOM 1465 C CA . GLY A 1 190 ? -10.600 -22.411 8.860 1.00 79.62 190 GLY A CA 1
ATOM 1466 C C . GLY A 1 190 ? -9.545 -22.241 7.767 1.00 79.62 190 GLY A C 1
ATOM 1467 O O . GLY A 1 190 ? -9.280 -23.167 7.000 1.00 79.62 190 GLY A O 1
ATOM 1468 N N . VAL A 1 191 ? -8.878 -21.086 7.749 1.00 74.00 191 VAL A N 1
ATOM 1469 C CA . VAL A 1 191 ? -7.769 -20.793 6.834 1.00 74.00 191 VAL A CA 1
ATOM 1470 C C . VAL A 1 191 ? -6.593 -21.741 7.082 1.00 74.00 191 VAL A C 1
ATOM 1472 O O . VAL A 1 191 ? -6.074 -22.330 6.136 1.00 74.00 191 VAL A O 1
ATOM 1475 N N . SER A 1 192 ? -6.207 -21.971 8.338 1.00 71.25 192 SER A N 1
ATOM 1476 C CA . SER A 1 192 ? -5.095 -22.868 8.690 1.00 71.25 192 SER A CA 1
ATOM 1477 C C . SER A 1 192 ? -5.325 -24.314 8.234 1.00 71.25 192 SER A C 1
ATOM 1479 O O . SER A 1 192 ? -4.379 -24.998 7.845 1.00 71.25 192 SER A O 1
ATOM 1481 N N . LYS A 1 193 ? -6.580 -24.780 8.230 1.00 75.44 193 LYS A N 1
ATOM 1482 C CA . LYS A 1 193 ? -6.959 -26.106 7.713 1.00 75.44 193 LYS A CA 1
ATOM 1483 C C . LYS A 1 193 ? -6.912 -26.199 6.187 1.00 75.44 193 LYS A C 1
ATOM 1485 O O . LYS A 1 193 ? -6.729 -27.293 5.678 1.00 75.44 193 LYS A O 1
ATOM 1490 N N . SER A 1 194 ? -7.044 -25.084 5.4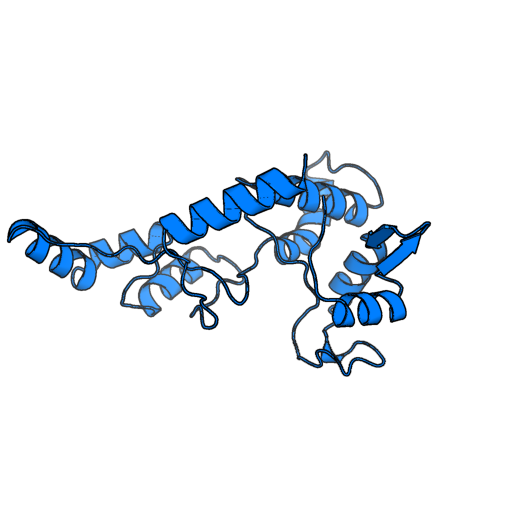67 1.00 59.53 194 SER A N 1
ATOM 1491 C CA . SER A 1 194 ? -7.006 -25.062 3.994 1.00 59.53 194 SER A CA 1
ATOM 1492 C C . SER A 1 194 ? -5.601 -25.197 3.390 1.00 59.53 194 SER A C 1
ATOM 1494 O O . SER A 1 194 ? -5.477 -25.433 2.192 1.00 59.53 194 SER A O 1
ATOM 1496 N N . TYR A 1 195 ? -4.551 -25.060 4.209 1.00 51.12 195 TYR A N 1
ATOM 1497 C CA . TYR A 1 195 ? -3.148 -25.183 3.791 1.00 51.12 195 TYR A CA 1
ATOM 1498 C C . TYR A 1 195 ? -2.485 -26.503 4.235 1.00 51.12 195 TYR A C 1
ATOM 1500 O O . TYR A 1 195 ? -1.264 -26.630 4.120 1.00 51.12 195 TYR A O 1
ATOM 1508 N N . ARG A 1 196 ? -3.253 -27.463 4.766 1.00 43.44 196 ARG A N 1
ATOM 1509 C CA . ARG A 1 196 ? -2.801 -28.827 5.095 1.00 43.44 196 ARG A CA 1
ATOM 1510 C C . ARG A 1 196 ? -3.418 -29.830 4.135 1.00 43.44 196 ARG A C 1
ATOM 1512 O O . ARG A 1 196 ? -2.697 -30.788 3.790 1.00 43.44 196 ARG A O 1
#